Protein AF-A0A3M1H5X5-F1 (afdb_monomer_lite)

Sequence (251 aa):
MSLLERIQRLFSRPELPEQTRQLFSRARSTRELLAGLDELLTRNEIELGEIDREIERLERAERHEAERVRSGEVQGRNRRNTLYRIQRLRKQMDLCEGRARIYRHNIELHMRLIDRIQQLEAMALRGVGEAEIEQIALRFDEEREKFEETVHAGAALTGETPLGASREERELAALEREILGESRPAEAPEGELSVEPTGEPAIEANVQPLPPAGFETVVPPIERAPEPGIEAEGEAGSEAAEPRTRRLELE

Foldseek 3Di:
DDLLVVLLVLPCDPPDDPQLNVLSVPDPDLVSNLVSLVVLLVVLVVVLVVLVVVLVVLVVVLVVLLVCLQVVVADDPRSLVSLVVSVVSVVVNVVSVVSSLVSVVSNVVSVVSSVLSVVSVVCVVVVHDPVVNVVVSVVVVVVVVVVVVVSVVVVPPPDDDDDDPVVVVVVSVVSSCVSNVVPDPDPDPDDDDDDDDDDDDDDDDDDDDDDDDDDDDDDDDDDDDDDDDDDDDDDDDDDDDDDDDDDDDDD

Radius of gyration: 30.84 Å; chains: 1; bounding box: 72×102×70 Å

Secondary structure (DSSP, 8-state):
--HHHHHHHHH-STTS-HHHHHHHHH-SSHHHHHHHHHHHHHHHHHHHHHHHHHHHHHHHHHHHHHHHHHTT-S-HHHHHHHHHHHHHHHHHHHHHHHHHHHHHHHHHHHHHHHHHHHHHHHHHHTT--HHHHHHHHHHHHHHHHHHHHHHHHHHTT--PPPPPHHHHHHHHHHHHHHHTTTT------------------------PPPPP------PPP-PPPPPPP----------------------

pLDDT: mean 76.27, std 18.75, range [34.69, 98.44]

Structure (mmCIF, N/CA/C/O backbone):
data_AF-A0A3M1H5X5-F1
#
_entry.id   AF-A0A3M1H5X5-F1
#
loop_
_atom_site.group_PDB
_atom_site.id
_atom_site.type_symbol
_atom_site.label_atom_id
_atom_site.label_alt_id
_atom_site.label_comp_id
_atom_site.label_asym_id
_atom_site.label_entity_id
_atom_site.label_seq_id
_atom_site.pdbx_PDB_ins_code
_atom_site.Cartn_x
_atom_site.Cartn_y
_atom_site.Cartn_z
_atom_site.occupancy
_atom_site.B_iso_or_equiv
_atom_site.auth_seq_id
_atom_site.auth_comp_id
_atom_site.auth_asym_id
_atom_site.auth_atom_id
_atom_site.pdbx_PDB_model_num
ATOM 1 N N . MET A 1 1 ? 25.085 6.592 -26.533 1.00 68.25 1 MET A N 1
ATOM 2 C CA . MET A 1 1 ? 24.560 6.221 -25.204 1.00 68.25 1 MET A CA 1
ATOM 3 C C . MET A 1 1 ? 23.769 4.945 -25.355 1.00 68.25 1 MET A C 1
ATOM 5 O O . MET A 1 1 ? 23.040 4.827 -26.335 1.00 68.25 1 MET A O 1
ATOM 9 N N . SER A 1 2 ? 23.943 3.994 -24.443 1.00 83.38 2 SER A N 1
ATOM 10 C CA . SER A 1 2 ? 23.140 2.769 -24.445 1.00 83.38 2 SER A CA 1
ATOM 11 C C . SER A 1 2 ? 21.690 3.069 -24.029 1.00 83.38 2 SER A C 1
ATOM 13 O O . SER A 1 2 ? 21.420 4.066 -23.356 1.00 83.38 2 SER A O 1
ATOM 15 N N . LEU A 1 3 ? 20.739 2.215 -24.426 1.00 82.62 3 LEU A N 1
ATOM 16 C CA . LEU A 1 3 ? 19.339 2.322 -23.988 1.00 82.62 3 LEU A CA 1
ATOM 17 C C . LEU A 1 3 ? 19.237 2.302 -22.453 1.00 82.62 3 LEU A C 1
ATOM 19 O O . LEU A 1 3 ? 18.481 3.076 -21.873 1.00 82.62 3 LEU A O 1
ATOM 23 N N . LEU A 1 4 ? 20.055 1.470 -21.805 1.00 86.31 4 LEU A N 1
ATOM 24 C CA . LEU A 1 4 ? 20.128 1.375 -20.352 1.00 86.31 4 LEU A CA 1
ATOM 25 C C . LEU A 1 4 ? 20.588 2.687 -19.710 1.00 86.31 4 LEU A C 1
ATOM 27 O O . LEU A 1 4 ? 19.951 3.139 -18.771 1.00 86.31 4 LEU A O 1
ATOM 31 N N . GLU A 1 5 ? 21.640 3.330 -20.226 1.00 84.00 5 GLU A N 1
ATOM 32 C CA . GLU A 1 5 ? 22.109 4.629 -19.712 1.00 84.00 5 GLU A CA 1
ATOM 33 C C . GLU A 1 5 ? 21.016 5.703 -19.803 1.00 84.00 5 GLU A C 1
ATOM 35 O O . GLU A 1 5 ? 20.899 6.557 -18.923 1.00 84.00 5 GLU A O 1
ATOM 40 N N . ARG A 1 6 ? 20.195 5.659 -20.861 1.00 79.56 6 ARG A N 1
ATOM 41 C CA . ARG A 1 6 ? 19.052 6.569 -21.030 1.00 79.56 6 ARG A CA 1
ATOM 42 C C . ARG A 1 6 ? 17.977 6.298 -19.989 1.00 79.56 6 ARG A C 1
ATOM 44 O O . ARG A 1 6 ? 17.572 7.223 -19.292 1.00 79.56 6 ARG A O 1
ATOM 51 N N . ILE A 1 7 ? 17.569 5.038 -19.853 1.00 82.88 7 ILE A N 1
ATOM 52 C CA . ILE A 1 7 ? 16.615 4.583 -18.838 1.00 82.88 7 ILE A CA 1
ATOM 53 C C . ILE A 1 7 ? 17.114 4.987 -17.440 1.00 82.88 7 ILE A C 1
ATOM 55 O O . ILE A 1 7 ? 16.400 5.648 -16.695 1.00 82.88 7 ILE A O 1
ATOM 59 N N . GLN A 1 8 ? 18.373 4.704 -17.111 1.00 85.25 8 GLN A N 1
ATOM 60 C CA . GLN A 1 8 ? 18.979 5.091 -15.840 1.00 85.25 8 GLN A CA 1
ATOM 61 C C . GLN A 1 8 ? 18.921 6.600 -15.610 1.00 85.25 8 GLN A C 1
ATOM 63 O O . GLN A 1 8 ? 18.531 7.013 -14.526 1.00 85.25 8 GLN A O 1
ATOM 68 N N . ARG A 1 9 ? 19.241 7.443 -16.600 1.00 83.19 9 ARG A N 1
ATOM 69 C CA . ARG A 1 9 ? 19.145 8.907 -16.446 1.00 83.19 9 ARG A CA 1
ATOM 70 C C . ARG A 1 9 ? 17.721 9.393 -16.202 1.00 83.19 9 ARG A C 1
ATOM 72 O O . ARG A 1 9 ? 17.533 10.248 -15.342 1.00 83.19 9 ARG A O 1
ATOM 79 N N . LEU A 1 10 ? 16.745 8.850 -16.925 1.00 74.25 10 LEU A N 1
ATOM 80 C CA . LEU A 1 10 ? 15.333 9.204 -16.753 1.00 74.25 10 LEU A CA 1
ATOM 81 C C . LEU A 1 10 ? 14.846 8.877 -15.335 1.00 74.25 10 LEU A C 1
ATOM 83 O O . LEU A 1 10 ? 14.151 9.676 -14.714 1.00 74.25 10 LEU A O 1
ATOM 87 N N . PHE A 1 11 ? 15.304 7.752 -14.785 1.00 73.75 11 PHE A N 1
ATOM 88 C CA . PHE A 1 11 ? 14.835 7.227 -13.505 1.00 73.75 11 PHE A CA 1
ATOM 89 C C . PHE A 1 11 ? 15.809 7.434 -12.330 1.00 73.75 11 PHE A C 1
ATOM 91 O O . PHE A 1 11 ? 15.561 6.948 -11.236 1.00 73.75 11 PHE A O 1
ATOM 98 N N . SER A 1 12 ? 16.897 8.196 -12.481 1.00 72.94 12 SER A N 1
ATOM 99 C CA . SER A 1 12 ? 17.834 8.492 -11.372 1.00 72.94 12 SER A CA 1
ATOM 100 C C . SER A 1 12 ? 17.369 9.628 -10.446 1.00 72.94 12 SER A C 1
ATOM 102 O O . SER A 1 12 ? 18.141 10.114 -9.620 1.00 72.94 12 SER A O 1
ATOM 104 N N . ARG A 1 13 ? 16.124 10.094 -10.585 1.00 72.31 13 ARG A N 1
ATOM 105 C CA . ARG A 1 13 ? 15.587 11.223 -9.813 1.00 72.31 13 ARG A CA 1
ATOM 106 C C . ARG A 1 13 ? 15.402 10.871 -8.327 1.00 72.31 13 ARG A C 1
ATOM 108 O O . ARG A 1 13 ? 15.154 9.708 -7.996 1.00 72.31 13 ARG A O 1
ATOM 115 N N . PRO A 1 14 ? 15.514 11.856 -7.412 1.00 72.19 14 PRO A N 1
ATOM 116 C CA . PRO A 1 14 ? 15.452 11.617 -5.969 1.00 72.19 14 PRO A CA 1
ATOM 117 C C . PRO A 1 14 ? 14.087 11.119 -5.469 1.00 72.19 14 PRO A C 1
ATOM 119 O O . PRO A 1 14 ? 14.037 10.576 -4.371 1.00 72.19 14 PRO A O 1
ATOM 122 N N . GLU A 1 15 ? 13.033 11.273 -6.268 1.00 75.62 15 GLU A N 1
ATOM 123 C CA . GLU A 1 15 ? 11.636 10.965 -5.925 1.00 75.62 15 GLU A CA 1
ATOM 124 C C . GLU A 1 15 ? 11.302 9.465 -5.935 1.00 75.62 15 GLU A C 1
ATOM 126 O O . GLU A 1 15 ? 10.322 9.045 -5.330 1.00 75.62 15 GLU A O 1
ATOM 131 N N . LEU A 1 16 ? 12.127 8.617 -6.561 1.00 81.69 16 LEU A N 1
ATOM 132 C CA . LEU A 1 16 ? 11.876 7.175 -6.536 1.00 81.69 16 LEU A CA 1
ATOM 133 C C . LEU A 1 16 ? 12.194 6.552 -5.164 1.00 81.69 16 LEU A C 1
ATOM 135 O O . LEU A 1 16 ? 13.172 6.953 -4.515 1.00 81.69 16 LEU A O 1
ATOM 139 N N . PRO A 1 17 ? 11.468 5.482 -4.767 1.00 86.44 17 PRO A N 1
ATOM 140 C CA . PRO A 1 17 ? 11.803 4.710 -3.578 1.00 86.44 17 PRO A CA 1
ATOM 141 C C . PRO A 1 17 ? 13.275 4.293 -3.580 1.00 86.44 17 PRO A C 1
ATOM 143 O O . PRO A 1 17 ? 13.858 3.978 -4.620 1.00 86.44 17 PRO A O 1
ATOM 146 N N . GLU A 1 18 ? 13.901 4.297 -2.403 1.00 86.81 18 GLU A N 1
ATOM 147 C CA . GLU A 1 18 ? 15.340 4.051 -2.277 1.00 86.81 18 GLU A CA 1
ATOM 148 C C . GLU A 1 18 ? 15.769 2.722 -2.909 1.00 86.81 18 GLU A C 1
ATOM 150 O O . GLU A 1 18 ? 16.749 2.683 -3.650 1.00 86.81 18 GLU A O 1
ATOM 155 N N . GLN A 1 19 ? 14.994 1.660 -2.689 1.00 88.81 19 GLN A N 1
ATOM 156 C CA . GLN A 1 19 ? 15.257 0.334 -3.252 1.00 88.81 19 GLN A CA 1
ATOM 157 C C . GLN A 1 19 ? 15.274 0.362 -4.786 1.00 88.81 19 GLN A C 1
ATOM 159 O O . GLN A 1 19 ? 16.178 -0.190 -5.411 1.00 88.81 19 GLN A O 1
ATOM 164 N N . THR A 1 20 ? 14.339 1.092 -5.392 1.00 89.88 20 THR A N 1
ATOM 165 C CA . THR A 1 20 ? 14.266 1.309 -6.839 1.00 89.88 20 THR A CA 1
ATOM 166 C C . THR A 1 20 ? 15.505 2.037 -7.349 1.00 89.88 20 THR A C 1
ATOM 168 O O . THR A 1 20 ? 16.132 1.600 -8.309 1.00 89.88 20 THR A O 1
ATOM 171 N N . ARG A 1 21 ? 15.930 3.117 -6.680 1.00 88.88 21 ARG A N 1
ATOM 172 C CA . ARG A 1 21 ? 17.140 3.873 -7.062 1.00 88.88 21 ARG A CA 1
ATOM 173 C C . ARG A 1 21 ? 18.400 3.012 -6.975 1.00 88.88 21 ARG A C 1
ATOM 175 O O . ARG A 1 21 ? 19.252 3.041 -7.867 1.00 88.88 21 ARG A O 1
ATOM 182 N N . GLN A 1 22 ? 18.507 2.206 -5.921 1.00 90.50 22 GLN A N 1
ATOM 183 C CA . GLN A 1 22 ? 19.596 1.244 -5.775 1.00 90.50 22 GLN A CA 1
ATOM 184 C C . GLN A 1 22 ? 19.582 0.208 -6.907 1.00 90.50 22 GLN A C 1
ATOM 186 O O . GLN A 1 22 ? 20.644 -0.118 -7.435 1.00 90.50 22 GLN A O 1
ATOM 191 N N . LEU A 1 23 ? 18.407 -0.259 -7.334 1.00 92.38 23 LEU A N 1
ATOM 192 C CA . LEU A 1 23 ? 18.285 -1.170 -8.469 1.00 92.38 23 LEU A CA 1
ATOM 193 C C . LEU A 1 23 ? 18.760 -0.514 -9.776 1.00 92.38 23 LEU A C 1
ATOM 195 O O . LEU A 1 23 ? 19.609 -1.080 -10.465 1.00 92.38 23 LEU A O 1
ATOM 199 N N . PHE A 1 24 ? 18.292 0.702 -10.082 1.00 89.94 24 PHE A N 1
ATOM 200 C CA . PHE A 1 24 ? 18.696 1.435 -11.290 1.00 89.94 24 PHE A CA 1
ATOM 201 C C . PHE A 1 24 ? 20.208 1.674 -11.361 1.00 89.94 24 PHE A C 1
ATOM 203 O O . PHE A 1 24 ? 20.795 1.530 -12.431 1.00 89.94 24 PHE A O 1
ATOM 210 N N . SER A 1 25 ? 20.852 1.995 -10.235 1.00 89.06 25 SER A N 1
ATOM 211 C CA . SER A 1 25 ? 22.305 2.225 -10.194 1.00 89.06 25 SER A CA 1
ATOM 212 C C . SER A 1 25 ? 23.149 0.950 -10.329 1.00 89.06 25 SER A C 1
ATOM 214 O O . SER A 1 25 ? 24.289 1.022 -10.786 1.00 89.06 25 SER A O 1
ATOM 216 N N . ARG A 1 26 ? 22.616 -0.216 -9.940 1.00 93.06 26 ARG A N 1
ATOM 217 C CA . ARG A 1 26 ? 23.344 -1.498 -9.955 1.00 93.06 26 ARG A CA 1
ATOM 218 C C . ARG A 1 26 ? 23.131 -2.315 -11.228 1.00 93.06 26 ARG A C 1
ATOM 220 O O . ARG A 1 26 ? 24.024 -3.082 -11.591 1.00 93.06 26 ARG A O 1
ATOM 227 N N . ALA A 1 27 ? 21.973 -2.184 -11.872 1.00 93.25 27 ALA A N 1
ATOM 228 C CA . ALA A 1 27 ? 21.617 -2.969 -13.050 1.00 93.25 27 ALA A CA 1
ATOM 229 C C . ALA A 1 27 ? 22.589 -2.718 -14.215 1.00 93.25 27 ALA A C 1
ATOM 231 O O . ALA A 1 27 ? 22.888 -1.572 -14.556 1.00 93.25 27 ALA A O 1
ATOM 232 N N . ARG A 1 28 ? 23.070 -3.796 -14.847 1.00 92.94 28 ARG A N 1
ATOM 233 C CA . ARG A 1 28 ? 24.005 -3.745 -15.988 1.00 92.94 28 ARG A CA 1
ATOM 234 C C . ARG A 1 28 ? 23.321 -3.991 -17.325 1.00 92.94 28 ARG A C 1
ATOM 236 O O . ARG A 1 28 ? 23.920 -3.772 -18.376 1.00 92.94 28 ARG A O 1
ATOM 243 N N . SER A 1 29 ? 22.076 -4.454 -17.296 1.00 94.19 29 SER A N 1
ATOM 244 C CA . SER A 1 29 ? 21.247 -4.667 -18.478 1.00 94.19 29 SER A CA 1
ATOM 245 C C . SER A 1 29 ? 19.785 -4.345 -18.189 1.00 94.19 29 SER A C 1
ATOM 247 O O . SER A 1 29 ? 19.341 -4.391 -17.042 1.00 94.19 29 SER A O 1
ATOM 249 N N . THR A 1 30 ? 19.013 -4.067 -19.239 1.00 92.38 30 THR A N 1
ATOM 250 C CA . THR A 1 30 ? 17.568 -3.845 -19.106 1.00 92.38 30 THR A CA 1
ATOM 251 C C . THR A 1 30 ? 16.845 -5.091 -18.593 1.00 92.38 30 THR A C 1
ATOM 253 O O . THR A 1 30 ? 15.912 -4.984 -17.808 1.00 92.38 30 THR A O 1
ATOM 256 N N . ARG A 1 31 ? 17.326 -6.288 -18.955 1.00 94.00 31 ARG A N 1
ATOM 257 C CA . ARG A 1 31 ? 16.782 -7.555 -18.453 1.00 94.00 31 ARG A CA 1
ATOM 258 C C . ARG A 1 31 ? 16.985 -7.718 -16.946 1.00 94.00 31 ARG A C 1
ATOM 260 O O . ARG A 1 31 ? 16.063 -8.144 -16.264 1.00 94.00 31 ARG A O 1
ATOM 267 N N . GLU A 1 32 ? 18.173 -7.390 -16.437 1.00 95.12 32 GLU A N 1
ATOM 268 C CA . GLU A 1 32 ? 18.437 -7.382 -14.988 1.00 95.12 32 GLU A CA 1
ATOM 269 C C . GLU A 1 32 ? 17.564 -6.351 -14.268 1.00 95.12 32 GLU A C 1
ATOM 271 O O . GLU A 1 32 ? 17.044 -6.632 -13.193 1.00 95.12 32 GLU A O 1
ATOM 276 N N . LEU A 1 33 ? 17.376 -5.175 -14.873 1.00 93.50 33 LEU A N 1
ATOM 277 C CA . LEU A 1 33 ? 16.518 -4.127 -14.330 1.00 93.50 33 LEU A CA 1
ATOM 278 C C . LEU A 1 33 ? 15.053 -4.579 -14.236 1.00 93.50 33 LEU A C 1
ATOM 280 O O . LEU A 1 33 ? 14.450 -4.428 -13.180 1.00 93.50 33 LEU A O 1
ATOM 284 N N . LEU A 1 34 ? 14.498 -5.151 -15.309 1.00 94.94 34 LEU A N 1
ATOM 285 C CA . LEU A 1 34 ? 13.128 -5.674 -15.325 1.00 94.94 34 LEU A CA 1
ATOM 286 C C . LEU A 1 34 ? 12.942 -6.789 -14.290 1.00 94.94 34 LEU A C 1
ATOM 288 O O . LEU A 1 34 ? 12.014 -6.721 -13.496 1.00 94.94 34 LEU A O 1
ATOM 292 N N . ALA A 1 35 ? 13.873 -7.747 -14.224 1.00 96.62 35 ALA A N 1
ATOM 293 C CA . ALA A 1 35 ? 13.815 -8.821 -13.233 1.00 96.62 35 ALA A CA 1
ATOM 294 C C . ALA A 1 35 ? 13.857 -8.293 -11.787 1.00 96.62 35 ALA A C 1
ATOM 296 O O . ALA A 1 35 ? 13.138 -8.790 -10.925 1.00 96.62 35 ALA A O 1
ATOM 297 N N . GLY A 1 36 ? 14.670 -7.267 -11.515 1.00 96.19 36 GLY A N 1
ATOM 298 C CA . GLY A 1 36 ? 14.701 -6.637 -10.197 1.00 96.19 36 GLY A CA 1
ATOM 299 C C . GLY A 1 36 ? 13.431 -5.844 -9.873 1.00 96.19 36 GLY A C 1
ATOM 300 O O . GLY A 1 36 ? 13.017 -5.813 -8.717 1.00 96.19 36 GLY A O 1
ATOM 301 N N . LEU A 1 37 ? 12.792 -5.216 -10.866 1.00 94.56 37 LEU A N 1
ATOM 302 C CA . LEU A 1 37 ? 11.505 -4.540 -10.673 1.00 94.56 37 LEU A CA 1
ATOM 303 C C . LEU A 1 37 ? 10.388 -5.550 -10.382 1.00 94.56 37 LEU A C 1
ATOM 305 O O . LEU A 1 37 ? 9.586 -5.296 -9.488 1.00 94.56 37 LEU A O 1
ATOM 309 N N . ASP A 1 38 ? 10.380 -6.700 -11.063 1.00 97.12 38 ASP A N 1
ATOM 310 C CA . ASP A 1 38 ? 9.445 -7.801 -10.794 1.00 97.12 38 ASP A CA 1
ATOM 311 C C . ASP A 1 38 ? 9.620 -8.360 -9.371 1.00 97.12 38 ASP A C 1
ATOM 313 O O . ASP A 1 38 ? 8.639 -8.643 -8.679 1.00 97.12 38 ASP A O 1
ATOM 317 N N . GLU A 1 39 ? 10.863 -8.483 -8.892 1.00 97.69 39 GLU A N 1
ATOM 318 C CA . GLU A 1 39 ? 11.154 -8.907 -7.517 1.00 97.69 39 GLU A CA 1
ATOM 319 C C . GLU A 1 39 ? 10.635 -7.889 -6.489 1.00 97.69 39 GLU A C 1
ATOM 321 O O . GLU A 1 39 ? 9.975 -8.269 -5.517 1.00 97.69 39 GLU A O 1
ATOM 326 N N . LEU A 1 40 ? 10.879 -6.592 -6.713 1.00 95.62 40 LEU A N 1
ATOM 327 C CA . LEU A 1 40 ? 10.358 -5.525 -5.851 1.00 95.62 40 LEU A CA 1
ATOM 328 C C . LEU A 1 40 ? 8.827 -5.485 -5.853 1.00 95.62 40 LEU A C 1
ATOM 330 O O . LEU A 1 40 ? 8.218 -5.313 -4.797 1.00 95.62 40 LEU A O 1
ATOM 334 N N . LEU A 1 41 ? 8.204 -5.666 -7.018 1.00 96.00 41 LEU A N 1
ATOM 335 C CA . LEU A 1 41 ? 6.756 -5.755 -7.162 1.00 96.00 41 LEU A CA 1
ATOM 336 C C . LEU A 1 41 ? 6.198 -6.930 -6.358 1.00 96.00 41 LEU A C 1
ATOM 338 O O . LEU A 1 41 ? 5.359 -6.717 -5.486 1.00 96.00 41 LEU A O 1
ATOM 342 N N . THR A 1 42 ? 6.736 -8.133 -6.570 1.00 97.44 42 THR A N 1
ATOM 343 C CA . THR A 1 42 ? 6.310 -9.352 -5.864 1.00 97.44 42 THR A CA 1
ATOM 344 C C . THR A 1 42 ? 6.451 -9.183 -4.352 1.00 97.44 42 THR A C 1
ATOM 346 O O . THR A 1 42 ? 5.557 -9.540 -3.585 1.00 97.44 42 THR A O 1
ATOM 349 N N . ARG A 1 43 ? 7.561 -8.592 -3.895 1.00 97.62 43 ARG A N 1
ATOM 350 C CA . ARG A 1 43 ? 7.773 -8.302 -2.476 1.00 97.62 43 ARG A CA 1
ATOM 351 C C . ARG A 1 43 ? 6.711 -7.348 -1.930 1.00 97.62 43 ARG A C 1
ATOM 353 O O . ARG A 1 43 ? 6.150 -7.622 -0.874 1.00 97.62 43 ARG A O 1
ATOM 360 N N . ASN A 1 44 ? 6.430 -6.248 -2.625 1.00 95.50 44 ASN A N 1
ATOM 361 C CA . ASN A 1 44 ? 5.422 -5.285 -2.183 1.00 95.50 44 ASN A CA 1
ATOM 362 C C . ASN A 1 44 ? 4.011 -5.894 -2.155 1.00 95.50 44 ASN A C 1
ATOM 364 O O . ASN A 1 44 ? 3.243 -5.571 -1.253 1.00 95.50 44 ASN A O 1
ATOM 368 N N . GLU A 1 45 ? 3.671 -6.781 -3.094 1.00 97.75 45 GLU A N 1
ATOM 369 C CA . GLU A 1 45 ? 2.394 -7.510 -3.102 1.00 97.75 45 GLU A CA 1
ATOM 370 C C . GLU A 1 45 ? 2.254 -8.450 -1.900 1.00 97.75 45 GLU A C 1
ATOM 372 O O . GLU A 1 45 ? 1.198 -8.494 -1.267 1.00 97.75 45 GLU A O 1
ATOM 377 N N . ILE A 1 46 ? 3.323 -9.175 -1.552 1.00 98.06 46 ILE A N 1
ATOM 378 C CA . ILE A 1 46 ? 3.342 -10.045 -0.370 1.00 98.06 46 ILE A CA 1
ATOM 379 C C . ILE A 1 46 ? 3.142 -9.215 0.902 1.00 98.06 46 ILE A C 1
ATOM 381 O O . ILE A 1 46 ? 2.264 -9.531 1.703 1.00 98.06 46 ILE A O 1
ATOM 385 N N . GLU A 1 47 ? 3.911 -8.137 1.063 1.00 96.75 47 GLU A N 1
ATOM 386 C CA . GLU A 1 47 ? 3.835 -7.243 2.227 1.00 96.75 47 GLU A CA 1
ATOM 387 C C . GLU A 1 47 ? 2.454 -6.581 2.347 1.00 96.75 47 GLU A C 1
ATOM 389 O O . GLU A 1 47 ? 1.892 -6.499 3.440 1.00 96.75 47 GLU A O 1
ATOM 394 N N . LEU A 1 48 ? 1.863 -6.157 1.223 1.00 97.00 48 LEU A N 1
ATOM 395 C CA . LEU A 1 48 ? 0.495 -5.642 1.188 1.00 97.00 48 LEU A CA 1
ATOM 396 C C . LEU A 1 48 ? -0.502 -6.705 1.665 1.00 97.00 48 LEU A C 1
ATOM 398 O O . LEU A 1 48 ? -1.313 -6.427 2.545 1.00 97.00 48 LEU A O 1
ATOM 402 N N . GLY A 1 49 ? -0.395 -7.935 1.158 1.00 96.94 49 GLY A N 1
ATOM 403 C CA . GLY A 1 49 ? -1.260 -9.036 1.573 1.00 96.94 49 GLY A CA 1
ATOM 404 C C . GLY A 1 49 ? -1.111 -9.408 3.054 1.00 96.94 49 GLY A C 1
ATOM 405 O O . GLY A 1 49 ? -2.083 -9.814 3.691 1.00 96.94 49 GLY A O 1
ATOM 406 N N . GLU A 1 50 ? 0.081 -9.271 3.636 1.00 98.00 50 GLU A N 1
ATOM 407 C CA . GLU A 1 50 ? 0.288 -9.445 5.078 1.00 98.00 50 GLU A CA 1
ATOM 408 C C . GLU A 1 50 ? -0.376 -8.335 5.897 1.00 98.00 50 GLU A C 1
ATOM 410 O O . GLU A 1 50 ? -1.013 -8.622 6.915 1.00 98.00 50 GLU A O 1
ATOM 415 N N . ILE A 1 51 ? -0.283 -7.087 5.434 1.00 96.31 51 ILE A N 1
ATOM 416 C CA . ILE A 1 51 ? -0.934 -5.939 6.071 1.00 96.31 51 ILE A CA 1
ATOM 417 C C . ILE A 1 51 ? -2.455 -6.065 6.004 1.00 96.31 51 ILE A C 1
ATOM 419 O O . ILE A 1 51 ? -3.113 -5.850 7.019 1.00 96.31 51 ILE A O 1
ATOM 423 N N . ASP A 1 52 ? -3.018 -6.475 4.869 1.00 97.56 52 ASP A N 1
ATOM 424 C CA . ASP A 1 52 ? -4.465 -6.664 4.729 1.00 97.56 52 ASP A CA 1
ATOM 425 C C . ASP A 1 52 ? -4.982 -7.735 5.707 1.00 97.56 52 ASP A C 1
ATOM 427 O O . ASP A 1 52 ? -5.982 -7.532 6.398 1.00 97.56 52 ASP A O 1
ATOM 431 N N . ARG A 1 53 ? -4.246 -8.845 5.880 1.00 98.31 53 ARG A N 1
ATOM 432 C CA . ARG A 1 53 ? -4.575 -9.866 6.896 1.00 98.31 53 ARG A CA 1
ATOM 433 C C . ARG A 1 53 ? -4.463 -9.337 8.328 1.00 98.31 53 ARG A C 1
ATOM 435 O O . ARG A 1 53 ? -5.194 -9.802 9.206 1.00 98.31 53 ARG A O 1
ATOM 442 N N . GLU A 1 54 ? -3.523 -8.432 8.600 1.00 97.56 54 GLU A N 1
ATOM 443 C CA . GLU A 1 54 ? -3.406 -7.770 9.903 1.00 97.56 54 GLU A CA 1
ATOM 444 C C . GLU A 1 54 ? -4.608 -6.856 10.158 1.00 97.56 54 GLU A C 1
ATOM 446 O O . GLU A 1 54 ? -5.215 -6.955 11.224 1.00 97.56 54 GLU A O 1
ATOM 451 N N . ILE A 1 55 ? -5.003 -6.042 9.173 1.00 96.56 55 ILE A N 1
ATOM 452 C CA . ILE A 1 55 ? -6.190 -5.178 9.244 1.00 96.56 55 ILE A CA 1
ATOM 453 C C . ILE A 1 55 ? -7.430 -6.023 9.537 1.00 96.56 55 ILE A C 1
ATOM 455 O O . ILE A 1 55 ? -8.111 -5.773 10.528 1.00 96.56 55 ILE A O 1
ATOM 459 N N . GLU A 1 56 ? -7.668 -7.101 8.784 1.00 97.94 56 GLU A N 1
ATOM 460 C CA . GLU A 1 56 ? -8.799 -8.003 9.041 1.00 97.94 56 GLU A CA 1
ATOM 461 C C . GLU A 1 56 ? -8.794 -8.575 10.469 1.00 97.94 56 GLU A C 1
ATOM 463 O O . GLU A 1 56 ? -9.846 -8.759 11.090 1.00 97.94 56 GLU A O 1
ATOM 468 N N . ARG A 1 57 ? -7.613 -8.902 11.007 1.00 98.44 57 ARG A N 1
ATOM 469 C CA . ARG A 1 57 ? -7.477 -9.423 12.374 1.00 98.44 57 ARG A CA 1
ATOM 470 C C . ARG A 1 57 ? -7.819 -8.353 13.407 1.00 98.44 57 ARG A C 1
ATOM 472 O O . ARG A 1 57 ? -8.535 -8.654 14.365 1.00 98.44 57 ARG A O 1
ATOM 479 N N . LEU A 1 58 ? -7.318 -7.135 13.214 1.00 97.69 58 LEU A N 1
ATOM 480 C CA . LEU A 1 58 ? -7.594 -5.990 14.076 1.00 97.69 58 LEU A CA 1
ATOM 481 C C . LEU A 1 58 ? -9.080 -5.624 14.041 1.00 97.69 58 LEU A C 1
ATOM 483 O O . LEU A 1 58 ? -9.671 -5.444 15.103 1.00 97.69 58 LEU A O 1
ATOM 487 N N . GLU A 1 59 ? -9.710 -5.629 12.867 1.00 97.69 59 GLU A N 1
ATOM 488 C CA . GLU A 1 59 ? -11.147 -5.395 12.715 1.00 97.69 59 GLU A CA 1
ATOM 489 C C . GLU A 1 59 ? -11.981 -6.447 13.449 1.00 97.69 59 GLU A C 1
ATOM 491 O O . GLU A 1 59 ? -12.936 -6.113 14.146 1.00 97.69 59 GLU A O 1
ATOM 496 N N . ARG A 1 60 ? -11.641 -7.738 13.320 1.00 98.31 60 ARG A N 1
ATOM 497 C CA . ARG A 1 60 ? -12.346 -8.805 14.053 1.00 98.31 60 ARG A CA 1
ATOM 498 C C . ARG A 1 60 ? -12.215 -8.616 15.564 1.00 98.31 60 ARG A C 1
ATOM 500 O O . ARG A 1 60 ? -13.194 -8.811 16.284 1.00 98.31 60 ARG A O 1
ATOM 507 N N . ALA A 1 61 ? -11.029 -8.238 16.041 1.00 97.75 61 ALA A N 1
ATOM 508 C CA . ALA A 1 61 ? -10.794 -7.963 17.454 1.00 97.75 61 ALA A CA 1
ATOM 509 C C . ALA A 1 61 ? -11.569 -6.725 17.937 1.00 97.75 61 ALA A C 1
ATOM 511 O O . ALA A 1 61 ? -12.161 -6.767 19.013 1.00 97.75 61 ALA A O 1
ATOM 512 N N . GLU A 1 62 ? -11.605 -5.654 17.140 1.00 97.56 62 GLU A N 1
ATOM 513 C CA . GLU A 1 62 ? -12.353 -4.428 17.437 1.00 97.56 62 GLU A CA 1
ATOM 514 C C . GLU A 1 62 ? -13.848 -4.723 17.549 1.00 97.56 62 GLU A C 1
ATOM 516 O O . GLU A 1 62 ? -14.444 -4.435 18.587 1.00 97.56 62 GLU A O 1
ATOM 521 N N . ARG A 1 63 ? -14.414 -5.419 16.554 1.00 97.25 63 ARG A N 1
ATOM 522 C CA . ARG A 1 63 ? -15.827 -5.816 16.541 1.00 97.25 63 ARG A CA 1
ATOM 523 C C . ARG A 1 63 ? -16.185 -6.682 17.743 1.00 97.25 63 ARG A C 1
ATOM 525 O O . ARG A 1 63 ? -17.247 -6.502 18.332 1.00 97.25 63 ARG A O 1
ATOM 532 N N . HIS A 1 64 ? -15.306 -7.614 18.118 1.00 97.31 64 HIS A N 1
ATOM 533 C CA . HIS A 1 64 ? -15.517 -8.463 19.286 1.00 97.31 64 HIS A CA 1
ATOM 534 C C . HIS A 1 64 ? -15.554 -7.646 20.583 1.00 97.31 64 HIS A C 1
ATOM 536 O O . HIS A 1 64 ? -16.491 -7.785 21.364 1.00 97.31 64 HIS A O 1
ATOM 542 N N . GLU A 1 65 ? -14.580 -6.763 20.812 1.00 96.81 65 GLU A N 1
ATOM 543 C CA . GLU A 1 65 ? -14.569 -5.916 22.011 1.00 96.81 65 GLU A CA 1
ATOM 544 C C . GLU A 1 65 ? -15.744 -4.924 22.026 1.00 96.81 65 GLU A C 1
ATOM 546 O O . GLU A 1 65 ? -16.348 -4.705 23.078 1.00 96.81 65 GLU A O 1
ATOM 551 N N . ALA A 1 66 ? -16.120 -4.370 20.870 1.00 94.69 66 ALA A N 1
ATOM 552 C CA . ALA A 1 66 ? -17.283 -3.499 20.734 1.00 94.69 66 ALA A CA 1
ATOM 553 C C . ALA A 1 66 ? -18.588 -4.232 21.089 1.00 94.69 66 ALA A C 1
ATOM 555 O O . ALA A 1 66 ? -19.425 -3.686 21.807 1.00 94.69 66 ALA A O 1
ATOM 556 N N . GLU A 1 67 ? -18.746 -5.489 20.666 1.00 95.62 67 GLU A N 1
ATOM 557 C CA . GLU A 1 67 ? -19.912 -6.311 21.007 1.00 95.62 67 GLU A CA 1
ATOM 558 C C . GLU A 1 67 ? -19.984 -6.628 22.509 1.00 95.62 67 GLU A C 1
ATOM 560 O O . GLU A 1 67 ? -21.063 -6.601 23.102 1.00 95.62 67 GLU A O 1
ATOM 565 N N . ARG A 1 68 ? -18.843 -6.846 23.173 1.00 95.88 68 ARG A N 1
ATOM 566 C CA . ARG A 1 68 ? -18.792 -7.031 24.637 1.00 95.88 68 ARG A CA 1
ATOM 567 C C . ARG A 1 68 ? -19.243 -5.782 25.392 1.00 95.88 68 ARG A C 1
ATOM 569 O O . ARG A 1 68 ? -19.916 -5.881 26.417 1.00 95.88 68 ARG A O 1
ATOM 576 N N . VAL A 1 69 ? -18.889 -4.599 24.885 1.00 94.62 69 VAL A N 1
ATOM 577 C CA . VAL A 1 69 ? -19.373 -3.321 25.430 1.00 94.62 69 VAL A CA 1
ATOM 578 C C . VAL A 1 69 ? -20.872 -3.159 25.171 1.00 94.62 69 VAL A C 1
ATOM 580 O O . VAL A 1 69 ? -21.603 -2.793 26.089 1.00 94.62 69 VAL A O 1
ATOM 583 N N . ARG A 1 70 ? -21.338 -3.464 23.954 1.00 93.81 70 ARG A N 1
ATOM 584 C CA . ARG A 1 70 ? -22.745 -3.332 23.544 1.00 93.81 70 ARG A CA 1
ATOM 585 C C . ARG A 1 70 ? -23.683 -4.262 24.312 1.00 93.81 70 ARG A C 1
ATOM 587 O O . ARG A 1 70 ? -24.746 -3.835 24.746 1.00 93.81 70 ARG A O 1
ATOM 594 N N . SER A 1 71 ? -23.277 -5.512 24.509 1.00 94.06 71 SER A N 1
ATOM 595 C CA . SER A 1 71 ? -24.029 -6.515 25.275 1.00 94.06 71 SER A CA 1
ATOM 596 C C . SER A 1 71 ? -24.028 -6.259 26.787 1.00 94.06 71 SER A C 1
ATOM 598 O O . SER A 1 71 ? -24.781 -6.900 27.519 1.00 94.06 71 SER A O 1
ATOM 600 N N . GLY A 1 72 ? -23.196 -5.330 27.275 1.00 92.19 72 GLY A N 1
ATOM 601 C CA . GLY A 1 72 ? -23.060 -5.034 28.700 1.00 92.19 72 GLY A CA 1
ATOM 602 C C . GLY A 1 72 ? -22.295 -6.098 29.495 1.00 92.19 72 GLY A C 1
ATOM 603 O O . GLY A 1 72 ? -22.328 -6.063 30.727 1.00 92.19 72 GLY A O 1
ATOM 604 N N . GLU A 1 73 ? -21.594 -7.020 28.818 1.00 93.06 73 GLU A N 1
ATOM 605 C CA . GLU A 1 73 ? -20.742 -8.047 29.442 1.00 93.06 73 GLU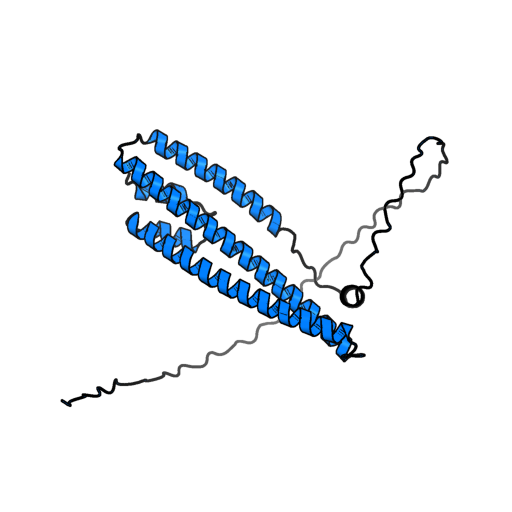 A CA 1
ATOM 606 C C . GLU A 1 73 ? -19.644 -7.410 30.312 1.00 93.06 73 GLU A C 1
ATOM 608 O O . GLU A 1 73 ? -19.287 -7.923 31.375 1.00 93.06 73 GLU A O 1
ATOM 613 N N . VAL A 1 74 ? -19.121 -6.256 29.884 1.00 93.00 74 VAL A N 1
ATOM 614 C CA . VAL A 1 74 ? -18.101 -5.490 30.611 1.00 93.00 74 VAL A CA 1
ATOM 6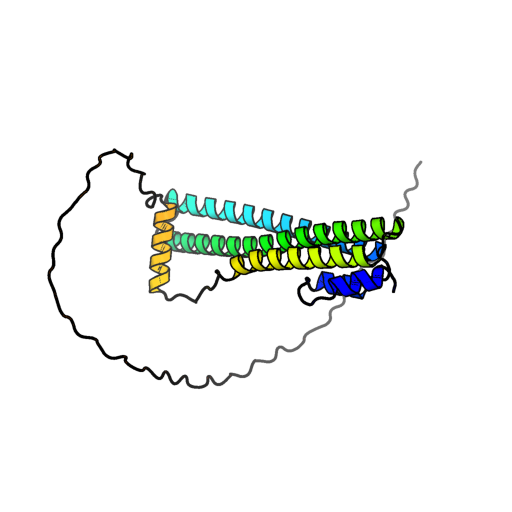15 C C . VAL A 1 74 ? -18.698 -4.246 31.276 1.00 93.00 74 VAL A C 1
ATOM 617 O O . VAL A 1 74 ? -19.352 -3.427 30.635 1.00 93.00 74 VAL A O 1
ATOM 620 N N . GLN A 1 75 ? -18.437 -4.064 32.578 1.00 90.88 75 GLN A N 1
ATOM 621 C CA . GLN A 1 75 ? -18.970 -2.952 33.382 1.00 90.88 75 GLN A CA 1
ATOM 622 C C . GLN A 1 75 ? -17.876 -2.191 34.150 1.00 90.88 75 GLN A C 1
ATOM 624 O O . GLN A 1 75 ? -16.760 -2.683 34.347 1.00 90.88 75 GLN A O 1
ATOM 629 N N . GLY A 1 76 ? -18.197 -0.967 34.585 1.00 91.12 76 GLY A N 1
ATOM 630 C CA . GLY A 1 76 ? -17.337 -0.134 35.431 1.00 91.12 76 GLY A CA 1
ATOM 631 C C . GLY A 1 76 ? -15.930 0.073 34.860 1.00 91.12 76 GLY A C 1
ATOM 632 O O . GLY A 1 76 ? -15.756 0.467 33.707 1.00 91.12 76 GLY A O 1
ATOM 633 N N . ARG A 1 77 ? -14.901 -0.224 35.664 1.00 88.88 77 ARG A N 1
ATOM 634 C CA . ARG A 1 77 ? -13.489 -0.089 35.262 1.00 88.88 77 ARG A CA 1
ATOM 635 C C . ARG A 1 77 ? -13.122 -0.979 34.070 1.00 88.88 77 ARG A C 1
ATOM 637 O O . ARG A 1 77 ? -12.340 -0.558 33.221 1.00 88.88 77 ARG A O 1
ATOM 644 N N . ASN A 1 78 ? -13.701 -2.178 33.982 1.00 91.81 78 ASN A N 1
ATOM 645 C CA . ASN A 1 78 ? -13.426 -3.101 32.880 1.00 91.81 78 ASN A CA 1
ATOM 646 C C . ASN A 1 78 ? -13.965 -2.553 31.559 1.00 91.81 78 ASN A C 1
ATOM 648 O O . ASN A 1 78 ? -13.273 -2.631 30.551 1.00 91.81 78 ASN A O 1
ATOM 652 N N . ARG A 1 79 ? -15.135 -1.905 31.584 1.00 92.75 79 ARG A N 1
ATOM 653 C CA . ARG A 1 79 ? -15.695 -1.227 30.410 1.00 92.75 79 ARG A CA 1
ATOM 654 C C . ARG A 1 79 ? -14.773 -0.124 29.892 1.00 92.75 79 ARG A C 1
ATOM 656 O O . ARG A 1 79 ? -14.459 -0.105 28.708 1.00 92.75 79 ARG A O 1
ATOM 663 N N . ARG A 1 80 ? -14.275 0.747 30.781 1.00 91.94 80 ARG A N 1
ATOM 664 C CA . ARG A 1 80 ? -13.330 1.818 30.408 1.00 91.94 80 ARG A CA 1
ATOM 665 C C . ARG A 1 80 ? -12.039 1.252 29.803 1.00 91.94 80 ARG A C 1
ATOM 667 O O . ARG A 1 80 ? -11.576 1.753 28.785 1.00 91.94 80 ARG A O 1
ATOM 674 N N . ASN A 1 81 ? -11.494 0.174 30.373 1.00 93.44 81 ASN A N 1
ATOM 675 C CA . ASN A 1 81 ? -10.326 -0.516 29.812 1.00 93.44 81 ASN A CA 1
ATOM 676 C C . ASN A 1 81 ? -10.606 -1.102 28.417 1.00 93.44 81 ASN A C 1
ATOM 678 O O . ASN A 1 81 ? -9.756 -1.000 27.532 1.00 93.44 81 ASN A O 1
ATOM 682 N N . THR A 1 82 ? -11.786 -1.691 28.203 1.00 94.81 82 THR A N 1
ATOM 683 C CA . THR A 1 82 ? -12.195 -2.199 26.887 1.00 94.81 82 THR A CA 1
ATOM 684 C C . THR A 1 82 ? -12.322 -1.072 25.860 1.00 94.81 82 THR A C 1
ATOM 686 O O . THR A 1 82 ? -11.825 -1.223 24.749 1.00 94.81 82 THR A O 1
ATOM 689 N N . LEU A 1 83 ? -12.879 0.087 26.229 1.00 93.75 83 LEU A N 1
ATOM 690 C CA . LEU A 1 83 ? -12.950 1.257 25.340 1.00 93.75 83 LEU A CA 1
ATOM 691 C C . LEU A 1 83 ? -11.556 1.763 24.931 1.00 93.75 83 LEU A C 1
ATOM 693 O O . LEU A 1 83 ? -11.313 1.992 23.747 1.00 93.75 83 LEU A O 1
ATOM 697 N N . TYR A 1 84 ? -10.604 1.852 25.868 1.00 93.81 84 TYR A N 1
ATOM 698 C CA . TYR A 1 84 ? -9.211 2.181 25.531 1.00 93.81 84 TYR A CA 1
ATOM 699 C C . TYR A 1 84 ? -8.581 1.150 24.587 1.00 93.81 84 TYR A C 1
ATOM 701 O O . TYR A 1 84 ? -7.825 1.505 23.681 1.00 93.81 84 TYR A O 1
ATOM 709 N N . ARG A 1 85 ? -8.887 -0.138 24.776 1.00 94.62 85 ARG A N 1
ATOM 710 C CA . ARG A 1 85 ? -8.406 -1.196 23.883 1.00 94.62 85 ARG A CA 1
ATOM 711 C C . ARG A 1 85 ? -8.967 -1.036 22.471 1.00 94.62 85 ARG A C 1
ATOM 713 O O . ARG A 1 85 ? -8.193 -1.148 21.527 1.00 94.62 85 ARG A O 1
ATOM 720 N N . ILE A 1 86 ? -10.257 -0.730 22.328 1.00 94.50 86 ILE A N 1
ATOM 721 C CA . ILE A 1 86 ? -10.894 -0.432 21.034 1.00 94.50 86 ILE A CA 1
ATOM 722 C C . ILE A 1 86 ? -10.203 0.756 20.360 1.00 94.50 86 ILE A C 1
ATOM 724 O O . ILE A 1 86 ? -9.797 0.651 19.205 1.00 94.50 86 ILE A O 1
ATOM 728 N N . GLN A 1 87 ? -9.978 1.853 21.090 1.00 94.50 87 GLN A N 1
ATOM 729 C CA . GLN A 1 87 ? -9.268 3.020 20.557 1.00 94.50 87 GLN A CA 1
ATOM 730 C C . GLN A 1 87 ? -7.858 2.655 20.066 1.00 94.50 87 GLN A C 1
ATOM 732 O O . GLN A 1 87 ? -7.446 3.076 18.987 1.00 94.50 87 GLN A O 1
ATOM 737 N N . ARG A 1 88 ? -7.120 1.831 20.822 1.00 94.56 88 ARG A N 1
ATOM 738 C CA . ARG A 1 88 ? -5.792 1.351 20.415 1.00 94.56 88 ARG A CA 1
ATOM 739 C C . ARG A 1 88 ? -5.845 0.485 19.155 1.00 94.56 88 ARG A C 1
ATOM 741 O O . ARG A 1 88 ? -4.980 0.645 18.302 1.00 94.56 88 ARG A O 1
ATOM 748 N N . LEU A 1 89 ? -6.832 -0.407 19.041 1.00 95.31 89 LEU A N 1
ATOM 749 C CA . LEU A 1 89 ? -7.031 -1.237 17.848 1.00 95.31 89 LEU A CA 1
ATOM 750 C C . LEU A 1 89 ? -7.303 -0.366 16.615 1.00 95.31 89 LEU A C 1
ATOM 752 O O . LEU A 1 89 ? -6.663 -0.573 15.592 1.00 95.31 89 LEU A O 1
ATOM 756 N N . ARG A 1 90 ? -8.162 0.657 16.734 1.00 94.69 90 ARG A N 1
ATOM 757 C CA . ARG A 1 90 ? -8.424 1.627 15.654 1.00 94.69 90 ARG A CA 1
ATOM 758 C C . ARG A 1 90 ? -7.157 2.351 15.204 1.00 94.69 90 ARG A C 1
ATOM 760 O O . ARG A 1 90 ? -6.819 2.290 14.031 1.00 94.69 90 ARG A O 1
ATOM 767 N N . LYS A 1 91 ? -6.366 2.882 16.143 1.00 92.56 91 LYS A N 1
ATOM 768 C CA . LYS A 1 91 ? -5.069 3.503 15.813 1.00 92.56 91 LYS A CA 1
ATOM 769 C C . LYS A 1 91 ? -4.106 2.540 15.112 1.00 92.56 91 LYS A C 1
ATOM 771 O O . LYS A 1 91 ? -3.355 2.940 14.229 1.00 92.56 91 LYS A O 1
ATOM 776 N N . GLN A 1 92 ? -4.090 1.269 15.514 1.00 91.81 92 GLN A N 1
ATOM 777 C CA . GLN A 1 92 ? -3.275 0.252 14.845 1.00 91.81 92 GLN A CA 1
ATOM 778 C C . GLN A 1 92 ? -3.765 -0.029 13.419 1.00 91.81 92 GLN A C 1
ATOM 780 O O . GLN A 1 92 ? -2.924 -0.199 12.536 1.00 91.81 92 GLN A O 1
ATOM 785 N N . MET A 1 93 ? -5.082 -0.037 13.182 1.00 95.56 93 MET A N 1
ATOM 786 C CA . MET A 1 93 ? -5.651 -0.143 11.835 1.00 95.56 93 MET A CA 1
ATOM 787 C C . MET A 1 93 ? -5.241 1.053 10.975 1.00 95.56 93 MET A C 1
ATOM 789 O O . MET A 1 93 ? -4.683 0.831 9.906 1.00 95.56 93 MET A O 1
ATOM 793 N N . ASP A 1 94 ? -5.363 2.287 11.473 1.00 91.19 94 ASP A N 1
ATOM 794 C CA . ASP A 1 94 ? -4.972 3.501 10.735 1.00 91.19 94 ASP A CA 1
ATOM 795 C C . ASP A 1 94 ? -3.495 3.463 10.293 1.00 91.19 94 ASP A C 1
ATOM 797 O O . ASP A 1 94 ? -3.144 3.819 9.162 1.00 91.19 94 ASP A O 1
ATOM 801 N N . LEU A 1 95 ? -2.606 2.982 11.172 1.00 89.62 95 LEU A N 1
ATOM 802 C CA . LEU A 1 95 ? -1.187 2.782 10.855 1.00 89.62 95 LEU A CA 1
ATOM 803 C C . LEU A 1 95 ? -0.985 1.716 9.768 1.00 89.62 95 LEU A C 1
ATOM 805 O O . LEU A 1 95 ? -0.163 1.899 8.865 1.00 89.62 95 LEU A O 1
ATOM 809 N N . CYS A 1 96 ? -1.723 0.606 9.841 1.00 92.50 96 CYS A N 1
ATOM 810 C CA . CYS A 1 96 ? -1.682 -0.448 8.830 1.00 92.50 96 CYS A CA 1
ATOM 811 C C . CYS A 1 96 ? -2.214 0.055 7.482 1.00 92.50 96 CYS A C 1
ATOM 813 O O . CYS A 1 96 ? -1.567 -0.159 6.462 1.00 92.50 96 CYS A O 1
ATOM 815 N N . GLU A 1 97 ? -3.313 0.806 7.464 1.00 92.12 97 GLU A N 1
ATOM 816 C CA . GLU A 1 97 ? -3.867 1.426 6.259 1.00 92.12 97 GLU A CA 1
ATOM 817 C C . GLU A 1 97 ? -2.908 2.445 5.635 1.00 92.12 97 GLU A C 1
ATOM 819 O O . GLU A 1 97 ? -2.770 2.517 4.410 1.00 92.12 97 GLU A O 1
ATOM 824 N N . GLY A 1 98 ? -2.208 3.228 6.462 1.00 86.19 98 GLY A N 1
ATOM 825 C CA . GLY A 1 98 ? -1.122 4.102 6.019 1.00 86.19 98 GLY A CA 1
ATOM 826 C C . GLY A 1 98 ? -0.033 3.325 5.277 1.00 86.19 98 GLY A C 1
ATOM 827 O O . GLY A 1 98 ? 0.329 3.682 4.156 1.00 86.19 98 GLY A O 1
ATOM 828 N N . ARG A 1 99 ? 0.435 2.210 5.851 1.00 90.00 99 ARG A N 1
ATOM 829 C CA . ARG A 1 99 ? 1.418 1.328 5.199 1.00 90.00 99 ARG A CA 1
ATOM 830 C C . ARG A 1 99 ? 0.863 0.686 3.926 1.00 90.00 99 ARG A C 1
ATOM 832 O O . ARG A 1 99 ? 1.541 0.711 2.904 1.00 90.00 99 ARG A O 1
ATOM 839 N N . ALA A 1 100 ? -0.367 0.173 3.950 1.00 91.25 100 ALA A N 1
ATOM 840 C CA . ALA A 1 100 ? -1.019 -0.435 2.789 1.00 91.25 100 ALA A CA 1
ATOM 841 C C . ALA A 1 100 ? -1.115 0.542 1.609 1.00 91.25 100 ALA A C 1
ATOM 843 O O . ALA A 1 100 ? -0.925 0.147 0.459 1.00 91.25 100 ALA A O 1
ATOM 844 N N . ARG A 1 101 ? -1.383 1.829 1.875 1.00 90.31 101 ARG A N 1
ATOM 845 C CA . ARG A 1 101 ? -1.371 2.881 0.846 1.00 90.31 101 ARG A CA 1
ATOM 846 C C . ARG A 1 101 ? 0.008 3.041 0.202 1.00 90.31 101 ARG A C 1
ATOM 848 O O . ARG A 1 101 ? 0.083 3.134 -1.018 1.00 90.31 101 ARG A O 1
ATOM 855 N N . ILE A 1 102 ? 1.081 3.011 0.994 1.00 86.81 102 ILE A N 1
ATOM 856 C CA . ILE A 1 102 ? 2.460 3.092 0.485 1.00 86.81 102 ILE A CA 1
ATOM 857 C C . ILE A 1 102 ? 2.786 1.883 -0.404 1.00 86.81 102 ILE A C 1
ATOM 859 O O . ILE A 1 102 ? 3.308 2.060 -1.502 1.00 86.81 102 ILE A O 1
ATOM 863 N N . TYR A 1 103 ? 2.454 0.659 0.020 1.00 90.31 103 TYR A N 1
ATOM 864 C CA . TYR A 1 103 ? 2.720 -0.531 -0.798 1.00 90.31 103 TYR A CA 1
ATOM 865 C C . TYR A 1 103 ? 1.910 -0.543 -2.095 1.00 90.31 103 TYR A C 1
ATOM 867 O O . TYR A 1 103 ? 2.483 -0.807 -3.148 1.00 90.31 103 TYR A O 1
ATOM 875 N N . ARG A 1 104 ? 0.620 -0.178 -2.054 1.00 91.94 104 ARG A N 1
ATOM 876 C CA . ARG A 1 104 ? -0.201 -0.008 -3.266 1.00 91.94 104 ARG A CA 1
ATOM 877 C C . ARG A 1 104 ? 0.422 0.992 -4.235 1.00 91.94 104 ARG A C 1
ATOM 879 O O . ARG A 1 104 ? 0.576 0.689 -5.414 1.00 91.94 104 ARG A O 1
ATOM 886 N N . HIS A 1 105 ? 0.857 2.140 -3.720 1.00 89.00 105 HIS A N 1
ATOM 887 C CA . HIS A 1 105 ? 1.547 3.150 -4.513 1.00 89.00 105 HIS A CA 1
ATOM 888 C C . HIS A 1 105 ? 2.831 2.605 -5.162 1.00 89.00 105 HIS A C 1
ATOM 890 O O . HIS A 1 105 ? 3.047 2.797 -6.358 1.00 89.00 105 HIS A O 1
ATOM 896 N N . ASN A 1 106 ? 3.658 1.877 -4.406 1.00 88.31 106 ASN A N 1
ATOM 897 C CA . ASN A 1 106 ? 4.885 1.280 -4.933 1.00 88.31 106 ASN A CA 1
ATOM 898 C C . ASN A 1 106 ? 4.608 0.219 -6.010 1.00 88.31 106 ASN A C 1
ATOM 900 O O . ASN A 1 106 ? 5.321 0.178 -7.010 1.00 88.31 106 ASN A O 1
ATOM 904 N N . ILE A 1 107 ? 3.578 -0.617 -5.832 1.00 93.12 107 ILE A N 1
ATOM 905 C CA . ILE A 1 107 ? 3.160 -1.622 -6.825 1.00 93.12 107 ILE A CA 1
ATOM 906 C C . ILE A 1 107 ? 2.754 -0.932 -8.129 1.00 93.12 107 ILE A C 1
ATOM 908 O O . ILE A 1 107 ? 3.271 -1.277 -9.191 1.00 93.12 107 ILE A O 1
ATOM 912 N N . GLU A 1 108 ? 1.885 0.081 -8.055 1.00 92.12 108 GLU A N 1
ATOM 913 C CA . GLU A 1 108 ? 1.459 0.843 -9.232 1.00 92.12 108 GLU A CA 1
ATOM 914 C C . GLU A 1 108 ? 2.642 1.509 -9.941 1.00 92.12 108 GLU A C 1
ATOM 916 O O . GLU A 1 108 ? 2.746 1.456 -11.167 1.00 92.12 108 GLU A O 1
ATOM 921 N N . LEU A 1 109 ? 3.558 2.107 -9.176 1.00 89.75 109 LEU A N 1
ATOM 922 C CA . LEU A 1 109 ? 4.771 2.711 -9.714 1.00 89.75 109 LEU A CA 1
ATOM 923 C C . LEU A 1 109 ? 5.634 1.676 -10.448 1.00 89.75 109 LEU A C 1
ATOM 925 O O . LEU A 1 109 ? 6.066 1.935 -11.570 1.00 89.75 109 LEU A O 1
ATOM 929 N N . HIS A 1 110 ? 5.894 0.512 -9.846 1.00 91.69 110 HIS A N 1
ATOM 930 C CA . HIS A 1 110 ? 6.717 -0.532 -10.465 1.00 91.69 110 HIS A CA 1
ATOM 931 C C . HIS A 1 110 ? 6.073 -1.107 -11.726 1.00 91.69 110 HIS A C 1
ATOM 933 O O . HIS A 1 110 ? 6.770 -1.227 -12.731 1.00 91.69 110 HIS A O 1
ATOM 939 N N . MET A 1 111 ? 4.759 -1.355 -11.722 1.00 93.44 111 MET A N 1
ATOM 940 C CA . MET A 1 111 ? 4.016 -1.768 -12.920 1.00 93.44 111 MET A CA 1
ATOM 941 C C . MET A 1 111 ? 4.198 -0.769 -14.066 1.00 93.44 111 MET A C 1
ATOM 943 O O . MET A 1 111 ? 4.609 -1.141 -15.164 1.00 93.44 111 MET A O 1
ATOM 947 N N . ARG A 1 112 ? 3.985 0.526 -13.793 1.00 90.62 112 ARG A N 1
ATOM 948 C CA . ARG A 1 112 ? 4.148 1.577 -14.809 1.00 90.62 112 ARG A CA 1
ATOM 949 C C . ARG A 1 112 ? 5.590 1.674 -15.314 1.00 90.62 112 ARG A C 1
ATOM 951 O O . ARG A 1 112 ? 5.803 1.899 -16.504 1.00 90.62 112 ARG A O 1
ATOM 958 N N . LEU A 1 113 ? 6.586 1.502 -14.438 1.00 89.69 113 LEU A N 1
ATOM 959 C CA . LEU A 1 113 ? 8.000 1.486 -14.830 1.00 89.69 113 LEU A CA 1
ATOM 960 C C . LEU A 1 113 ? 8.327 0.298 -15.742 1.00 89.69 113 LEU A C 1
ATOM 962 O O . LEU A 1 113 ? 9.002 0.489 -16.755 1.00 89.69 113 LEU A O 1
ATOM 966 N N . ILE A 1 114 ? 7.841 -0.900 -15.409 1.00 93.19 114 ILE A N 1
ATOM 967 C CA . ILE A 1 114 ? 8.015 -2.114 -16.218 1.00 93.19 114 ILE A CA 1
ATOM 968 C C . ILE A 1 114 ? 7.420 -1.901 -17.613 1.00 93.19 114 ILE A C 1
ATOM 970 O O . ILE A 1 114 ? 8.140 -2.034 -18.607 1.00 93.19 114 ILE A O 1
ATOM 974 N N . ASP A 1 115 ? 6.155 -1.478 -17.689 1.00 92.88 115 ASP A N 1
ATOM 975 C CA . ASP A 1 115 ? 5.463 -1.210 -18.955 1.00 92.88 115 ASP A CA 1
ATOM 976 C C . ASP A 1 115 ? 6.237 -0.201 -19.807 1.00 92.88 115 ASP A C 1
ATOM 978 O O . ASP A 1 115 ? 6.430 -0.376 -21.014 1.00 92.88 115 ASP A O 1
ATOM 982 N N . ARG A 1 116 ? 6.732 0.866 -19.173 1.00 88.88 116 ARG A N 1
ATOM 983 C CA . ARG A 1 116 ? 7.463 1.928 -19.857 1.00 88.88 116 ARG A CA 1
ATOM 984 C C . ARG A 1 116 ? 8.804 1.449 -20.403 1.00 88.88 116 ARG A C 1
ATOM 986 O O . ARG A 1 116 ? 9.147 1.772 -21.541 1.00 88.88 116 ARG A O 1
ATOM 993 N N . ILE A 1 117 ? 9.559 0.679 -19.623 1.00 89.75 117 ILE A N 1
ATOM 994 C CA . ILE A 1 117 ? 10.833 0.103 -20.062 1.00 89.75 117 ILE A CA 1
ATOM 995 C C . ILE A 1 117 ? 10.602 -0.839 -21.248 1.00 89.75 117 ILE A C 1
ATOM 997 O O . ILE A 1 117 ? 11.290 -0.714 -22.260 1.00 89.75 117 ILE A O 1
ATOM 1001 N N . GLN A 1 118 ? 9.591 -1.706 -21.176 1.00 92.62 118 GLN A N 1
ATOM 1002 C CA . GLN A 1 118 ? 9.248 -2.622 -22.266 1.00 92.62 118 GLN A CA 1
ATOM 1003 C C . GLN A 1 118 ? 8.825 -1.875 -23.542 1.00 92.62 118 GLN A C 1
ATOM 1005 O O . GLN A 1 118 ? 9.225 -2.251 -24.647 1.00 92.62 118 GLN A O 1
ATOM 1010 N N . GLN A 1 119 ? 8.071 -0.777 -23.418 1.00 89.75 119 GLN A N 1
ATOM 1011 C CA . GLN A 1 119 ? 7.745 0.092 -24.555 1.00 89.75 119 GLN A CA 1
ATOM 1012 C C . GLN A 1 119 ? 9.003 0.694 -25.191 1.00 89.75 119 GLN A C 1
ATOM 1014 O O . GLN A 1 119 ? 9.133 0.690 -26.416 1.00 89.75 119 GLN A O 1
ATOM 1019 N N . LEU A 1 120 ? 9.936 1.197 -24.377 1.00 86.38 120 LEU A N 1
ATOM 1020 C CA . LEU A 1 120 ? 11.197 1.762 -24.859 1.00 86.38 120 LEU A CA 1
ATOM 1021 C C . LEU A 1 120 ? 12.062 0.714 -25.565 1.00 86.38 120 LEU A C 1
ATOM 1023 O O . LEU A 1 120 ? 12.622 1.004 -26.623 1.00 86.38 120 LEU A O 1
ATOM 1027 N N . GLU A 1 121 ? 12.132 -0.508 -25.036 1.00 88.69 121 GLU A N 1
ATOM 1028 C CA . GLU A 1 121 ? 12.806 -1.626 -25.700 1.00 88.69 121 GLU A CA 1
ATOM 1029 C C . GLU A 1 121 ? 12.155 -1.962 -27.044 1.00 88.69 121 GLU A C 1
ATOM 1031 O O . GLU A 1 121 ? 12.847 -2.063 -28.058 1.00 88.69 121 GLU A O 1
ATOM 1036 N N . ALA A 1 122 ? 10.826 -2.068 -27.091 1.00 89.69 122 ALA A N 1
ATOM 1037 C CA . ALA A 1 122 ? 10.101 -2.356 -28.324 1.00 89.69 122 ALA A CA 1
ATOM 1038 C C . ALA A 1 122 ? 10.301 -1.262 -29.388 1.00 89.69 122 ALA A C 1
ATOM 1040 O O . ALA A 1 122 ? 10.444 -1.567 -30.574 1.00 89.69 122 ALA A O 1
ATOM 1041 N N . MET A 1 123 ? 10.336 0.010 -28.984 1.00 85.62 123 MET A N 1
ATOM 1042 C CA . MET A 1 123 ? 10.611 1.138 -29.879 1.00 85.62 123 MET A CA 1
ATOM 1043 C C . MET A 1 123 ? 12.053 1.130 -30.388 1.00 85.62 123 MET A C 1
ATOM 1045 O O . MET A 1 123 ? 12.277 1.315 -31.586 1.00 85.62 123 MET A O 1
ATOM 1049 N N . ALA A 1 124 ? 13.020 0.856 -29.510 1.00 84.88 124 ALA A N 1
ATOM 1050 C CA . ALA A 1 124 ? 14.422 0.729 -29.890 1.00 84.88 124 ALA A CA 1
ATOM 1051 C C . ALA A 1 124 ? 14.627 -0.408 -30.906 1.00 84.88 124 ALA A C 1
ATOM 1053 O O . ALA A 1 124 ? 15.315 -0.219 -31.908 1.00 84.88 124 ALA A O 1
ATOM 1054 N N . LEU A 1 125 ? 13.965 -1.555 -30.711 1.00 88.94 125 LEU A N 1
ATOM 1055 C CA . LEU A 1 125 ? 13.997 -2.685 -31.649 1.00 88.94 125 LEU A CA 1
ATOM 1056 C C . LEU A 1 125 ? 13.361 -2.361 -33.009 1.00 88.94 125 LEU A C 1
ATOM 1058 O O . LEU A 1 125 ? 13.754 -2.934 -34.023 1.00 88.94 125 LEU A O 1
ATOM 1062 N N . ARG A 1 126 ? 12.397 -1.437 -33.048 1.00 89.31 126 ARG A N 1
ATOM 1063 C CA . ARG A 1 126 ? 11.753 -0.959 -34.284 1.00 89.31 126 ARG A CA 1
ATOM 1064 C C . ARG A 1 126 ? 12.533 0.156 -34.986 1.00 89.31 126 ARG A C 1
ATOM 1066 O O . ARG A 1 126 ? 12.102 0.603 -36.044 1.00 89.31 126 ARG A O 1
ATOM 1073 N N . GLY A 1 127 ? 13.659 0.600 -34.424 1.00 84.50 127 GLY A N 1
ATOM 1074 C CA . GLY A 1 127 ? 14.475 1.674 -34.993 1.00 84.50 127 GLY A CA 1
ATOM 1075 C C . GLY A 1 127 ? 13.812 3.051 -34.924 1.00 84.50 127 GLY A C 1
ATOM 1076 O O . GLY A 1 127 ? 14.105 3.907 -35.756 1.00 84.50 127 GLY A O 1
ATOM 1077 N N . VAL A 1 128 ? 12.903 3.260 -33.967 1.00 82.44 128 VAL A N 1
ATOM 1078 C CA . VAL A 1 128 ? 12.244 4.556 -33.772 1.00 82.44 128 VAL A CA 1
ATOM 1079 C C . VAL A 1 128 ? 13.273 5.628 -33.390 1.00 82.44 128 VAL A C 1
ATOM 1081 O O . VAL A 1 128 ? 14.202 5.367 -32.623 1.00 82.44 128 VAL A O 1
ATOM 1084 N N . GLY A 1 129 ? 13.107 6.833 -33.944 1.00 76.50 129 GLY A N 1
ATOM 1085 C CA . GLY A 1 129 ? 14.020 7.957 -33.752 1.00 76.50 129 GLY A CA 1
ATOM 1086 C C . GLY A 1 129 ? 14.116 8.418 -32.295 1.00 76.50 129 GLY A C 1
ATOM 1087 O O . GLY A 1 129 ? 13.144 8.398 -31.541 1.00 76.50 129 GLY A O 1
ATOM 1088 N N . GLU A 1 130 ? 15.304 8.880 -31.907 1.00 70.00 130 GLU A N 1
ATOM 1089 C CA . GLU A 1 130 ? 15.632 9.220 -30.513 1.00 70.00 130 GLU A CA 1
ATOM 1090 C C . GLU A 1 130 ? 14.739 10.326 -29.928 1.00 70.00 130 GLU A C 1
ATOM 1092 O O . GLU A 1 130 ? 14.394 10.274 -28.750 1.00 70.00 130 GLU A O 1
ATOM 1097 N N . ALA A 1 131 ? 14.289 11.267 -30.761 1.00 76.56 131 ALA A N 1
ATOM 1098 C CA . ALA A 1 131 ? 13.404 12.357 -30.351 1.00 76.56 131 ALA A CA 1
ATOM 1099 C C . ALA A 1 131 ? 12.020 11.871 -29.876 1.00 76.56 131 ALA A C 1
ATOM 1101 O O . ALA A 1 131 ? 11.439 12.443 -28.955 1.00 76.56 131 ALA A O 1
ATOM 1102 N N . GLU A 1 132 ? 11.492 10.794 -30.464 1.00 76.25 132 GLU A N 1
ATOM 1103 C CA . GLU A 1 132 ? 10.196 10.231 -30.060 1.00 76.25 132 GLU A CA 1
ATOM 1104 C C . GLU A 1 132 ? 10.313 9.484 -28.726 1.00 76.25 132 GLU A C 1
ATOM 1106 O O . GLU A 1 132 ? 9.410 9.538 -27.892 1.00 76.25 132 GLU A O 1
ATOM 1111 N N . ILE A 1 133 ? 11.458 8.843 -28.480 1.00 72.88 133 ILE A N 1
ATOM 1112 C CA . ILE A 1 133 ? 11.760 8.186 -27.203 1.00 72.88 133 ILE A CA 1
ATOM 1113 C C . ILE A 1 133 ? 11.817 9.213 -26.062 1.00 72.88 133 ILE A C 1
ATOM 1115 O O . ILE A 1 133 ? 11.224 8.983 -25.004 1.00 72.88 133 ILE A O 1
ATOM 1119 N N . GLU A 1 134 ? 12.477 10.354 -26.283 1.00 76.62 134 GLU A N 1
ATOM 1120 C CA . GLU A 1 134 ? 12.564 11.444 -25.302 1.00 76.62 134 GLU A CA 1
ATOM 1121 C C . GLU A 1 134 ? 11.199 12.076 -25.010 1.00 76.62 134 GLU A C 1
ATOM 1123 O O . GLU A 1 134 ? 10.868 12.315 -23.848 1.00 76.62 134 GLU A O 1
ATOM 1128 N N . GLN A 1 135 ? 10.359 12.277 -26.030 1.00 79.94 135 GLN A N 1
ATOM 1129 C CA .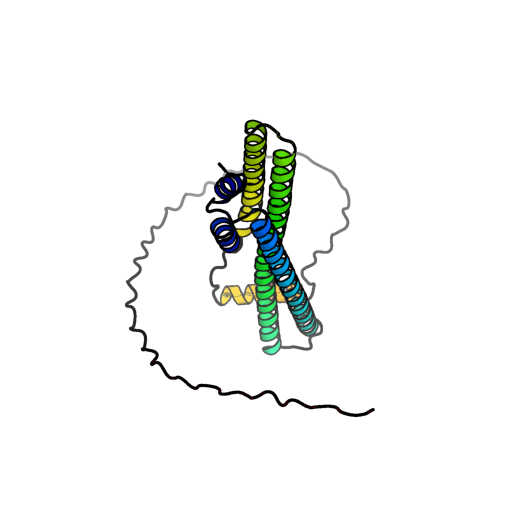 GLN A 1 135 ? 9.034 12.867 -25.834 1.00 79.94 135 GLN A CA 1
ATOM 1130 C C . GLN A 1 135 ? 8.136 12.002 -24.943 1.00 79.94 135 GLN A C 1
ATOM 1132 O O . GLN A 1 135 ? 7.396 12.520 -24.107 1.00 79.94 135 GLN A O 1
ATOM 1137 N N . ILE A 1 136 ? 8.189 10.681 -25.097 1.00 74.38 136 ILE A N 1
ATOM 1138 C CA . ILE A 1 136 ? 7.360 9.802 -24.272 1.00 74.38 136 ILE A CA 1
ATOM 1139 C C . ILE A 1 136 ? 7.971 9.642 -22.864 1.00 74.38 136 ILE A C 1
ATOM 1141 O O . ILE A 1 136 ? 7.254 9.381 -21.903 1.00 74.38 136 ILE A O 1
ATOM 1145 N N . ALA A 1 137 ? 9.287 9.816 -22.701 1.00 74.81 137 ALA A N 1
ATOM 1146 C CA . ALA A 1 137 ? 9.895 9.899 -21.374 1.00 74.81 137 ALA A CA 1
ATOM 1147 C C . ALA A 1 137 ? 9.422 11.144 -20.601 1.00 74.81 137 ALA A C 1
ATOM 1149 O O . ALA A 1 137 ? 9.020 11.018 -19.451 1.00 74.81 137 ALA A O 1
ATOM 1150 N N . LEU A 1 138 ? 9.359 12.301 -21.267 1.00 81.06 138 LEU A N 1
ATOM 1151 C CA . LEU A 1 138 ? 8.800 13.534 -20.699 1.00 81.06 138 LEU A CA 1
ATOM 1152 C C . LEU A 1 138 ? 7.346 13.365 -20.237 1.00 81.06 138 LEU A C 1
ATOM 1154 O O . LEU A 1 138 ? 7.008 13.748 -19.124 1.00 81.06 138 LEU A O 1
ATOM 1158 N N . ARG A 1 139 ? 6.493 12.729 -21.052 1.00 78.62 139 ARG A N 1
ATOM 1159 C CA . ARG A 1 139 ? 5.093 12.463 -20.666 1.00 78.62 139 ARG A CA 1
ATOM 1160 C C . ARG A 1 139 ? 4.977 11.587 -19.423 1.00 78.62 139 ARG A C 1
ATOM 1162 O O . ARG A 1 139 ? 4.095 11.809 -18.603 1.00 78.62 139 ARG A O 1
ATOM 1169 N N . PHE A 1 140 ? 5.862 10.603 -19.284 1.00 78.38 140 PHE A N 1
ATOM 1170 C CA . PHE A 1 140 ? 5.879 9.747 -18.104 1.00 78.38 140 PHE A CA 1
ATOM 1171 C C . PHE A 1 140 ? 6.216 10.539 -16.835 1.00 78.38 140 PHE A C 1
ATOM 1173 O O . PHE A 1 140 ? 5.582 10.330 -15.805 1.00 78.38 140 PHE A O 1
ATOM 1180 N N . ASP A 1 141 ? 7.175 11.464 -16.913 1.00 78.25 141 ASP A N 1
ATOM 1181 C CA . ASP A 1 141 ? 7.518 12.326 -15.779 1.00 78.25 141 ASP A CA 1
ATOM 1182 C C . ASP A 1 141 ? 6.322 13.195 -15.361 1.00 78.25 141 ASP A C 1
ATOM 1184 O O . ASP A 1 141 ? 5.994 13.248 -14.178 1.00 78.25 141 ASP A O 1
ATOM 1188 N N . GLU A 1 142 ? 5.612 13.788 -16.326 1.00 82.38 142 GLU A N 1
ATOM 1189 C CA . GLU A 1 142 ? 4.404 14.583 -16.063 1.00 82.38 142 GLU A CA 1
ATOM 1190 C C . GLU A 1 142 ? 3.277 13.753 -15.421 1.00 82.38 142 GLU A C 1
ATOM 1192 O O . GLU A 1 142 ? 2.559 14.230 -14.540 1.00 82.38 142 GLU A O 1
ATOM 1197 N N . GLU A 1 143 ? 3.080 12.510 -15.868 1.00 78.62 143 GLU A N 1
ATOM 1198 C CA . GLU A 1 143 ? 2.088 11.596 -15.290 1.00 78.62 143 GLU A CA 1
ATOM 1199 C C . GLU A 1 143 ? 2.478 11.143 -13.879 1.00 78.62 143 GLU A C 1
ATOM 1201 O O . GLU A 1 143 ? 1.606 10.985 -13.019 1.00 78.62 143 GLU A O 1
ATOM 1206 N N . ARG A 1 144 ? 3.778 10.961 -13.622 1.00 78.88 144 ARG A N 1
ATOM 1207 C CA . ARG A 1 144 ? 4.289 10.608 -12.297 1.00 78.88 144 ARG A CA 1
ATOM 1208 C C . ARG A 1 144 ? 4.136 11.763 -11.312 1.00 78.88 144 ARG A C 1
ATOM 1210 O O . ARG A 1 144 ? 3.622 11.531 -10.225 1.00 78.88 144 ARG A O 1
ATOM 1217 N N . GLU A 1 145 ? 4.517 12.982 -11.688 1.00 79.88 145 GLU A N 1
ATOM 1218 C CA . GLU A 1 145 ? 4.386 14.168 -10.824 1.00 79.88 145 GLU A CA 1
ATOM 1219 C C . GLU A 1 145 ? 2.928 14.385 -10.392 1.00 79.88 145 GLU A C 1
ATOM 1221 O O . GLU A 1 145 ? 2.642 14.512 -9.203 1.00 79.88 145 GLU A O 1
ATOM 1226 N N . LYS A 1 146 ? 1.972 14.290 -11.327 1.00 76.62 146 LYS A N 1
ATOM 1227 C CA . LYS A 1 146 ? 0.533 14.367 -11.005 1.00 76.62 146 LYS A CA 1
ATOM 1228 C C . LYS A 1 146 ? 0.087 13.277 -10.032 1.00 76.62 146 LYS A C 1
ATOM 1230 O O . LYS A 1 146 ? -0.772 13.497 -9.173 1.00 76.62 146 LYS A O 1
ATOM 1235 N N . PHE A 1 147 ? 0.640 12.078 -10.181 1.00 72.50 147 PHE A N 1
ATOM 1236 C CA . PHE A 1 147 ? 0.333 10.962 -9.301 1.00 72.50 147 PHE A CA 1
ATOM 1237 C C . PHE A 1 147 ? 0.907 11.175 -7.891 1.00 72.50 147 PHE A C 1
ATOM 1239 O O . PHE A 1 147 ? 0.200 10.945 -6.911 1.00 72.50 147 PHE A O 1
ATOM 1246 N N . GLU A 1 148 ? 2.136 11.682 -7.776 1.00 72.94 148 GLU A N 1
ATOM 1247 C CA . GLU A 1 148 ? 2.774 12.024 -6.497 1.00 72.94 148 GLU A CA 1
ATOM 1248 C C . GLU A 1 148 ? 2.037 13.156 -5.765 1.00 72.94 148 GLU A C 1
ATOM 1250 O O . GLU A 1 148 ? 1.759 13.027 -4.570 1.00 72.94 148 GLU A O 1
ATOM 1255 N N . GLU A 1 149 ? 1.627 14.217 -6.468 1.00 73.75 149 GLU A N 1
ATOM 1256 C CA . GLU A 1 149 ? 0.818 15.305 -5.893 1.00 73.75 149 GLU A CA 1
ATOM 1257 C C . GLU A 1 149 ? -0.493 14.786 -5.283 1.00 73.75 149 GLU A C 1
ATOM 1259 O O . GLU A 1 149 ? -0.870 15.162 -4.169 1.00 73.75 149 GLU A O 1
ATOM 1264 N N . THR A 1 150 ? -1.162 13.863 -5.979 1.00 68.00 150 THR A N 1
ATOM 1265 C CA . THR A 1 150 ? -2.423 13.264 -5.519 1.00 68.00 150 THR A CA 1
ATOM 1266 C C . THR A 1 150 ? -2.225 12.438 -4.242 1.00 68.00 150 THR A C 1
ATOM 1268 O O . THR A 1 150 ? -3.068 12.449 -3.343 1.00 68.00 150 THR A O 1
ATOM 1271 N N . VAL A 1 151 ? -1.098 11.733 -4.135 1.00 65.88 151 VAL A N 1
ATOM 1272 C CA . VAL A 1 151 ? -0.789 10.857 -2.996 1.00 65.88 151 VAL A CA 1
ATOM 1273 C C . VAL A 1 151 ? -0.346 11.667 -1.775 1.00 65.88 151 VAL A C 1
ATOM 1275 O O . VAL A 1 151 ? -0.804 11.399 -0.661 1.00 65.88 151 VAL A O 1
ATOM 1278 N N . HIS A 1 152 ? 0.480 12.699 -1.964 1.00 64.75 152 HIS A N 1
ATOM 1279 C CA . HIS A 1 152 ? 0.945 13.559 -0.874 1.00 64.75 152 HIS A CA 1
ATOM 1280 C C . HIS A 1 152 ? -0.166 14.421 -0.264 1.00 64.75 152 HIS A C 1
ATOM 1282 O O . HIS A 1 152 ? -0.186 14.602 0.957 1.00 64.75 152 HIS A O 1
ATOM 1288 N N . ALA A 1 153 ? -1.138 14.873 -1.062 1.00 61.22 153 ALA A N 1
ATOM 1289 C CA . ALA A 1 153 ? -2.308 15.589 -0.554 1.00 61.22 153 ALA A CA 1
ATOM 1290 C C . ALA A 1 153 ? -3.128 14.760 0.462 1.00 61.22 153 ALA A C 1
ATOM 1292 O O . ALA A 1 153 ? -3.737 15.323 1.370 1.00 61.22 153 ALA A O 1
ATOM 1293 N N . GLY A 1 154 ? -3.100 13.424 0.367 1.00 52.97 154 GLY A N 1
ATOM 1294 C CA . GLY A 1 154 ? -3.795 12.525 1.295 1.00 52.97 154 GLY A CA 1
ATOM 1295 C C . GLY A 1 154 ? -3.047 12.216 2.601 1.00 52.97 154 GLY A C 1
ATOM 1296 O O . GLY A 1 154 ? -3.662 11.723 3.547 1.00 52.97 154 GLY A O 1
ATOM 1297 N N . ALA A 1 155 ? -1.738 12.486 2.676 1.00 51.94 155 ALA A N 1
ATOM 1298 C CA . ALA A 1 155 ? -0.886 12.100 3.808 1.00 51.94 155 ALA A CA 1
ATOM 1299 C C . ALA A 1 155 ? -0.713 13.205 4.872 1.00 51.94 155 ALA A C 1
ATOM 1301 O O . ALA A 1 155 ? -0.370 12.913 6.015 1.00 51.94 155 ALA A O 1
ATOM 1302 N N . ALA A 1 156 ? -0.981 14.470 4.537 1.00 52.00 156 ALA A N 1
ATOM 1303 C CA . ALA A 1 156 ? -0.764 15.612 5.435 1.00 52.00 156 ALA A CA 1
ATOM 1304 C C . ALA A 1 156 ? -1.816 15.772 6.562 1.00 52.00 156 ALA A C 1
ATOM 1306 O O . ALA A 1 156 ? -1.718 16.694 7.368 1.00 52.00 156 ALA A O 1
ATOM 1307 N N . LEU A 1 157 ? -2.818 14.889 6.642 1.00 53.97 157 LEU A N 1
ATOM 1308 C CA . LEU A 1 157 ? -3.951 15.000 7.576 1.00 53.97 157 LEU A CA 1
ATOM 1309 C C . LEU A 1 157 ? -3.764 14.275 8.922 1.00 53.97 157 LEU A C 1
ATOM 1311 O O . LEU A 1 157 ? -4.596 14.429 9.812 1.00 53.97 157 LEU A O 1
ATOM 1315 N N . THR A 1 158 ? -2.683 13.518 9.122 1.00 50.34 158 THR A N 1
ATOM 1316 C CA . THR A 1 158 ? -2.479 12.688 10.328 1.00 50.34 158 THR A CA 1
ATOM 1317 C C . THR A 1 158 ? -1.483 13.295 11.322 1.00 50.34 158 THR A C 1
ATOM 1319 O O . THR A 1 158 ? -0.500 12.664 11.703 1.00 50.34 158 THR A O 1
ATOM 1322 N N . GLY A 1 159 ? -1.715 14.539 11.742 1.00 44.00 159 GLY A N 1
ATOM 1323 C CA . GLY A 1 159 ? -0.975 15.166 12.841 1.00 44.00 159 GLY A CA 1
ATOM 1324 C C . GLY A 1 159 ? -1.689 14.979 14.183 1.00 44.00 159 GLY A C 1
ATOM 1325 O O . GLY A 1 159 ? -2.535 15.797 14.536 1.00 44.00 159 GLY A O 1
ATOM 1326 N N . GLU A 1 160 ? -1.360 13.935 14.952 1.00 53.84 160 GLU A N 1
ATOM 1327 C CA . GLU A 1 160 ? -1.867 13.772 16.327 1.00 53.84 160 GLU A CA 1
ATOM 1328 C C . GLU A 1 160 ? -0.965 14.496 17.343 1.00 53.84 160 GLU A C 1
ATOM 1330 O O . GLU A 1 160 ? 0.221 14.202 17.487 1.00 53.84 160 GLU A O 1
ATOM 1335 N N . THR A 1 161 ? -1.545 15.440 18.087 1.00 48.69 161 THR A N 1
ATOM 1336 C CA . THR A 1 161 ? -0.942 16.062 19.278 1.00 48.69 161 THR A CA 1
ATOM 1337 C C . THR A 1 161 ? -1.265 15.211 20.515 1.00 48.69 161 THR A C 1
ATOM 1339 O O . THR A 1 161 ? -2.399 14.742 20.623 1.00 48.69 161 THR A O 1
ATOM 1342 N N . PRO A 1 162 ? -0.342 15.019 21.477 1.00 48.56 162 PRO A N 1
ATOM 1343 C CA . PRO A 1 162 ? -0.649 14.312 22.722 1.00 48.56 162 PRO A CA 1
ATOM 1344 C C . PRO A 1 162 ? -1.749 15.036 23.520 1.00 48.56 162 PRO A C 1
ATOM 1346 O O . PRO A 1 162 ? -1.732 16.259 23.669 1.00 48.56 162 PRO A O 1
ATOM 1349 N N . LEU A 1 163 ? -2.732 14.271 24.001 1.00 56.25 163 LEU A N 1
ATOM 1350 C CA . LEU A 1 163 ? -3.988 14.757 24.583 1.00 56.25 163 LEU A CA 1
ATOM 1351 C C . LEU A 1 163 ? -3.917 14.797 26.120 1.00 56.25 163 LEU A C 1
ATOM 1353 O O . LEU A 1 163 ? -3.257 13.975 26.743 1.00 56.25 163 LEU A O 1
ATOM 1357 N N . GLY A 1 164 ? -4.601 15.762 26.745 1.00 60.69 164 GLY A N 1
ATOM 1358 C CA . GLY A 1 164 ? -4.753 15.832 28.206 1.00 60.69 164 GLY A CA 1
ATOM 1359 C C . GLY A 1 164 ? -5.953 15.024 28.725 1.00 60.69 164 GLY A C 1
ATOM 1360 O O . GLY A 1 164 ? -6.942 14.852 28.013 1.00 60.69 164 GLY A O 1
ATOM 1361 N N . ALA A 1 165 ? -5.917 14.619 30.001 1.00 67.12 165 ALA A N 1
ATOM 1362 C CA . ALA A 1 165 ? -6.893 13.718 30.642 1.00 67.12 165 ALA A CA 1
ATOM 1363 C C . ALA A 1 165 ? -8.381 14.117 30.483 1.00 67.12 165 ALA A C 1
ATOM 1365 O O . ALA A 1 165 ? -9.246 13.259 30.343 1.00 67.12 165 ALA A O 1
ATOM 1366 N N . SER A 1 166 ? -8.700 15.418 30.453 1.00 73.81 166 SER A N 1
ATOM 1367 C CA . SER A 1 166 ? -10.082 15.907 30.272 1.00 73.81 166 SER A CA 1
ATOM 1368 C C . SER A 1 166 ? -10.628 15.681 28.854 1.00 73.81 166 SER A C 1
ATOM 1370 O O . SER A 1 166 ? -11.837 15.551 28.656 1.00 73.81 166 SER A O 1
ATOM 1372 N N . ARG A 1 167 ? -9.746 15.641 27.851 1.00 77.75 167 ARG A N 1
ATOM 1373 C CA . ARG A 1 167 ? -10.120 15.409 26.454 1.00 77.75 167 ARG A CA 1
ATOM 1374 C C . ARG A 1 167 ? -10.280 13.917 26.168 1.00 77.75 167 ARG A C 1
ATOM 1376 O O . ARG A 1 167 ? -11.245 13.543 25.511 1.00 77.75 167 ARG A O 1
ATOM 1383 N N . GLU A 1 168 ? -9.431 13.081 26.761 1.00 79.06 168 GLU A N 1
ATOM 1384 C CA . GLU A 1 168 ? -9.534 11.618 26.666 1.00 79.06 168 GLU A CA 1
ATOM 1385 C C . GLU A 1 168 ? -10.882 11.090 27.175 1.00 79.06 168 GLU A C 1
ATOM 1387 O O . GLU A 1 168 ? -11.501 10.245 26.536 1.00 79.06 168 GLU A O 1
ATOM 1392 N N . GLU A 1 169 ? -11.393 11.609 28.295 1.00 80.81 169 GLU A N 1
ATOM 1393 C CA . GLU A 1 169 ? -12.695 11.175 28.822 1.00 80.81 169 GLU A CA 1
ATOM 1394 C C . GLU A 1 169 ? -13.859 11.531 27.890 1.00 80.81 169 GLU A C 1
ATOM 1396 O O . GLU A 1 169 ? -14.808 10.757 27.760 1.00 80.81 169 GLU A O 1
ATOM 1401 N N . ARG A 1 170 ? -13.770 12.667 27.187 1.00 83.56 170 ARG A N 1
ATOM 1402 C CA . ARG A 1 170 ? -14.764 13.061 26.178 1.00 83.56 170 ARG A CA 1
ATOM 1403 C C . ARG A 1 170 ? -14.706 12.165 24.947 1.00 83.56 170 ARG A C 1
ATOM 1405 O O . ARG A 1 170 ? -15.757 11.821 24.413 1.00 83.56 170 ARG A O 1
ATOM 1412 N N . GLU A 1 171 ? -13.506 11.785 24.515 1.00 84.31 171 GLU A N 1
ATOM 1413 C CA . GLU A 1 171 ? -13.299 10.874 23.385 1.00 84.31 171 GLU A CA 1
ATOM 1414 C C . GLU A 1 171 ? -13.806 9.465 23.704 1.00 84.31 171 GLU A C 1
ATOM 1416 O O . GLU A 1 171 ? -14.533 8.883 22.902 1.00 84.31 171 GLU A O 1
ATOM 1421 N N . LEU A 1 172 ? -13.532 8.950 24.906 1.00 83.62 172 LEU A N 1
ATOM 1422 C CA . LEU A 1 172 ? -14.070 7.662 25.348 1.00 83.62 172 LEU A CA 1
ATOM 1423 C C . LEU A 1 172 ? -15.597 7.674 25.446 1.00 83.62 172 LEU A C 1
ATOM 1425 O O . LEU A 1 172 ? -16.239 6.730 24.995 1.00 83.62 172 LEU A O 1
ATOM 1429 N N . ALA A 1 173 ? -16.188 8.742 25.986 1.00 83.38 173 ALA A N 1
ATOM 1430 C CA . ALA A 1 173 ? -17.642 8.880 26.057 1.00 83.38 173 ALA A CA 1
ATOM 1431 C C . ALA A 1 173 ? -18.290 9.049 24.668 1.00 83.38 173 ALA A C 1
ATOM 1433 O O . ALA A 1 173 ? -19.460 8.713 24.481 1.00 83.38 173 ALA A O 1
ATOM 1434 N N . ALA A 1 174 ? -17.574 9.611 23.690 1.00 87.81 174 ALA A N 1
ATOM 1435 C CA . ALA A 1 174 ? -18.028 9.671 22.301 1.00 87.81 174 ALA A CA 1
ATOM 1436 C C . ALA A 1 174 ? -17.972 8.288 21.637 1.00 87.81 174 ALA A C 1
ATOM 1438 O O . ALA A 1 174 ? -18.957 7.869 21.033 1.00 87.81 174 ALA A O 1
ATOM 1439 N N . LEU A 1 175 ? -16.870 7.561 21.828 1.00 86.00 175 LEU A N 1
ATOM 1440 C CA . LEU A 1 175 ? -16.693 6.193 21.345 1.00 86.00 175 LEU A CA 1
ATOM 1441 C C . LEU A 1 175 ? -17.740 5.239 21.939 1.00 86.00 175 LEU A C 1
ATOM 1443 O O . LEU A 1 175 ? -18.298 4.399 21.242 1.00 86.00 175 LEU A O 1
ATOM 1447 N N . GLU A 1 176 ? -18.049 5.383 23.225 1.00 84.25 176 GLU A N 1
ATOM 1448 C CA . GLU A 1 176 ? -19.085 4.596 23.893 1.00 84.25 176 GLU A CA 1
ATOM 1449 C C . GLU A 1 176 ? -20.470 4.829 23.272 1.00 84.25 176 GLU A C 1
ATOM 1451 O O . GLU A 1 176 ? -21.166 3.861 22.964 1.00 84.25 176 GLU A O 1
ATOM 1456 N N . ARG A 1 177 ? -20.841 6.092 23.019 1.00 88.00 177 ARG A N 1
ATOM 1457 C CA . ARG A 1 177 ? -22.095 6.449 22.328 1.00 88.00 177 ARG A CA 1
ATOM 1458 C C . ARG A 1 177 ? -22.150 5.907 20.901 1.00 88.00 177 ARG A C 1
ATOM 1460 O O . ARG A 1 177 ? -23.190 5.409 20.474 1.00 88.00 177 ARG A O 1
ATOM 1467 N N . GLU A 1 178 ? -21.032 5.967 20.179 1.00 88.62 178 GLU A N 1
ATOM 1468 C CA . GLU A 1 178 ? -20.893 5.388 18.839 1.00 88.62 178 GLU A CA 1
ATOM 1469 C C . GLU A 1 178 ? -21.157 3.872 18.850 1.00 88.62 178 GLU A C 1
ATOM 1471 O O . GLU A 1 178 ? -21.999 3.387 18.095 1.00 88.62 178 GLU A O 1
ATOM 1476 N N . ILE A 1 179 ? -20.507 3.125 19.749 1.00 85.38 179 ILE A N 1
ATOM 1477 C CA . ILE A 1 179 ? -20.629 1.658 19.846 1.00 85.38 179 ILE A CA 1
ATOM 1478 C C . ILE A 1 179 ? -22.048 1.216 20.227 1.00 85.38 179 ILE A C 1
ATOM 1480 O O . ILE A 1 179 ? -22.545 0.205 19.709 1.00 85.38 179 ILE A O 1
ATOM 1484 N N . LEU A 1 180 ? -22.690 1.962 21.131 1.00 84.81 180 LEU A N 1
ATOM 1485 C CA . LEU A 1 180 ? -24.063 1.717 21.573 1.00 84.81 180 LEU A CA 1
ATOM 1486 C C . LEU A 1 180 ? -25.116 2.085 20.516 1.00 84.81 180 LEU A C 1
ATOM 1488 O O . LEU A 1 180 ? -26.287 1.762 20.693 1.00 84.81 180 LEU A O 1
ATOM 1492 N N . GLY A 1 181 ? -24.719 2.717 19.407 1.00 77.94 181 GLY A N 1
ATOM 1493 C CA . GLY A 1 181 ? -25.637 3.109 18.337 1.00 77.94 181 GLY A CA 1
ATOM 1494 C C . GLY A 1 181 ? -26.491 4.336 18.667 1.00 77.94 181 GLY A C 1
ATOM 1495 O O . GLY A 1 181 ? -27.424 4.639 17.928 1.00 77.94 181 GLY A O 1
ATOM 1496 N N . GLU A 1 182 ? -26.162 5.075 19.730 1.00 67.62 182 GLU A N 1
ATOM 1497 C CA . GLU A 1 182 ? -26.868 6.301 20.136 1.00 67.62 182 GLU A CA 1
ATOM 1498 C C . GLU A 1 182 ? -26.571 7.492 19.200 1.00 67.62 182 GLU A C 1
ATOM 1500 O O . GLU A 1 182 ? -27.212 8.536 19.287 1.00 67.62 182 GLU A O 1
ATOM 1505 N N . SER A 1 183 ? -25.627 7.327 18.267 1.00 51.56 183 SER A N 1
ATOM 1506 C CA . SER A 1 183 ? -25.161 8.362 17.333 1.00 51.56 183 SER A CA 1
ATOM 1507 C C . SER A 1 183 ? -25.751 8.271 15.920 1.00 51.56 183 SER A C 1
ATOM 1509 O O . SER A 1 183 ? -25.220 8.910 15.013 1.00 51.56 183 SER A O 1
ATOM 1511 N N . ARG A 1 184 ? -26.825 7.504 15.682 1.00 43.06 184 ARG A N 1
ATOM 1512 C CA . ARG A 1 184 ? -27.551 7.577 14.403 1.00 43.06 184 ARG A CA 1
ATOM 1513 C C . ARG A 1 184 ? -28.718 8.557 14.563 1.00 43.06 184 ARG A C 1
ATOM 1515 O O . ARG A 1 184 ? -29.742 8.151 15.115 1.00 43.06 184 ARG A O 1
ATOM 1522 N N . PRO A 1 185 ? -28.623 9.827 14.116 1.00 44.72 185 PRO A N 1
ATOM 1523 C CA . PRO A 1 185 ? -29.838 10.574 13.847 1.00 44.72 185 PRO A CA 1
ATOM 1524 C C . PRO A 1 185 ? -30.604 9.748 12.816 1.00 44.72 185 PRO A C 1
ATOM 1526 O O . PRO A 1 185 ? -30.107 9.485 11.721 1.00 44.72 185 PRO A O 1
ATOM 1529 N N . ALA A 1 186 ? -31.765 9.233 13.211 1.00 43.69 186 ALA A N 1
ATOM 1530 C CA . ALA A 1 186 ? -32.719 8.715 12.254 1.00 43.69 186 ALA A CA 1
ATOM 1531 C C . ALA A 1 186 ? -32.959 9.844 11.246 1.00 43.69 186 ALA A C 1
ATOM 1533 O O . ALA A 1 186 ? -33.379 10.930 11.648 1.00 43.69 186 ALA A O 1
ATOM 1534 N N . GLU A 1 187 ? -32.626 9.615 9.976 1.00 42.66 187 GLU A N 1
ATOM 1535 C CA . GLU A 1 187 ? -33.107 10.452 8.882 1.00 42.66 187 GLU A CA 1
ATOM 1536 C C . GLU A 1 187 ? -34.625 10.533 9.037 1.00 42.66 187 GLU A C 1
ATOM 1538 O O . GLU A 1 187 ? -35.352 9.554 8.847 1.00 42.66 187 GLU A O 1
ATOM 1543 N N . ALA A 1 188 ? -35.092 11.689 9.502 1.00 41.38 188 ALA A N 1
ATOM 1544 C CA . ALA A 1 188 ? -36.496 12.020 9.464 1.00 41.38 188 ALA A CA 1
ATOM 1545 C C . ALA A 1 188 ? -36.902 12.038 7.982 1.00 41.38 188 ALA A C 1
ATOM 1547 O O . ALA A 1 188 ? -36.158 12.591 7.171 1.00 41.38 188 ALA A O 1
ATOM 1548 N N . PRO A 1 189 ? -38.037 11.427 7.605 1.00 45.41 189 PRO A N 1
ATOM 1549 C CA . PRO A 1 189 ? -38.490 11.446 6.223 1.00 45.41 189 PRO A CA 1
ATOM 1550 C C . PRO A 1 189 ? -38.658 12.900 5.775 1.00 45.41 189 PRO A C 1
ATOM 1552 O O . PRO A 1 189 ? -39.345 13.674 6.445 1.00 45.41 189 PRO A O 1
ATOM 1555 N N . GLU A 1 190 ? -38.008 13.256 4.665 1.00 42.41 190 GLU A N 1
ATOM 1556 C CA . GLU A 1 190 ? -38.141 14.545 3.989 1.00 42.41 190 GLU A CA 1
ATOM 1557 C C . GLU A 1 190 ? -39.609 14.760 3.598 1.00 42.41 190 GLU A C 1
ATOM 1559 O O . GLU A 1 190 ? -40.092 14.311 2.560 1.00 42.41 190 GLU A O 1
ATOM 1564 N N . GLY A 1 191 ? -40.346 15.419 4.488 1.00 40.00 191 GLY A N 1
ATOM 1565 C CA . GLY A 1 191 ? -41.610 16.052 4.176 1.00 40.00 191 GLY A CA 1
ATOM 1566 C C . GLY A 1 191 ? -41.316 17.381 3.505 1.00 40.00 191 GLY A C 1
ATOM 1567 O O . GLY A 1 191 ? -40.856 18.319 4.156 1.00 40.00 191 GLY A O 1
ATOM 1568 N N . GLU A 1 192 ? -41.586 17.441 2.205 1.00 46.72 192 GLU A N 1
ATOM 1569 C CA . GLU A 1 192 ? -41.787 18.678 1.461 1.00 46.72 192 GLU A CA 1
ATOM 1570 C C . GLU A 1 192 ? -42.634 19.657 2.284 1.00 46.72 192 GLU A C 1
ATOM 1572 O O . GLU A 1 192 ? -43.707 19.291 2.762 1.00 46.72 192 GLU A O 1
ATOM 1577 N N . LEU A 1 193 ? -42.180 20.905 2.400 1.00 41.62 193 LEU A N 1
ATOM 1578 C CA . LEU A 1 193 ? -43.024 22.080 2.195 1.00 41.62 193 LEU A CA 1
ATOM 1579 C C . LEU A 1 193 ? -42.148 23.333 2.077 1.00 41.62 193 LEU A C 1
ATOM 1581 O O . LEU A 1 193 ? -41.567 23.841 3.032 1.00 41.62 193 LEU A O 1
ATOM 1585 N N . SER A 1 194 ? -42.094 23.795 0.830 1.00 41.94 194 SER A N 1
ATOM 1586 C CA . SER A 1 194 ? -41.886 25.172 0.394 1.00 41.94 194 SER A CA 1
ATOM 1587 C C . SER A 1 194 ? -42.488 26.201 1.361 1.00 41.94 194 SER A C 1
ATOM 1589 O O . SER A 1 194 ? -43.613 26.000 1.809 1.00 41.94 194 SER A O 1
ATOM 1591 N N . VAL A 1 195 ? -41.760 27.290 1.648 1.00 38.75 195 VAL A N 1
ATOM 1592 C CA . VAL A 1 195 ? -42.110 28.695 1.323 1.00 38.75 195 VAL A CA 1
ATOM 1593 C C . VAL A 1 195 ? -40.974 29.610 1.828 1.00 38.75 195 VAL A C 1
ATOM 1595 O O . VAL A 1 195 ? -40.783 29.791 3.026 1.00 38.75 195 VAL A O 1
ATOM 1598 N N . GLU A 1 196 ? -40.245 30.224 0.898 1.00 38.75 196 GLU A N 1
ATOM 1599 C CA . GLU A 1 196 ? -39.639 31.561 1.051 1.00 38.75 196 GLU A CA 1
ATOM 1600 C C . GLU A 1 196 ? -40.641 32.611 0.499 1.00 38.75 196 GLU A C 1
ATOM 1602 O O . GLU A 1 196 ? -41.541 32.196 -0.240 1.00 38.75 196 GLU A O 1
ATOM 1607 N N . PRO A 1 197 ? -40.506 33.946 0.710 1.00 50.59 197 PRO A N 1
ATOM 1608 C CA . PRO A 1 197 ? -39.407 34.684 1.355 1.00 50.59 197 PRO A CA 1
ATOM 1609 C C . PRO A 1 197 ? -39.861 35.856 2.278 1.00 50.59 197 PRO A C 1
ATOM 1611 O O . PRO A 1 197 ? -41.043 36.169 2.429 1.00 50.59 197 PRO A O 1
ATOM 1614 N N . THR A 1 198 ? -38.856 36.637 2.697 1.00 34.69 198 THR A N 1
ATOM 1615 C CA . THR A 1 198 ? -38.832 38.112 2.878 1.00 34.69 198 THR A CA 1
ATOM 1616 C C . THR A 1 198 ? -39.150 38.711 4.252 1.00 34.69 198 THR A C 1
ATOM 1618 O O . THR A 1 198 ? -40.277 38.655 4.733 1.00 34.69 198 THR A O 1
ATOM 1621 N N . GLY A 1 199 ? -38.164 39.438 4.799 1.00 37.66 199 GLY A N 1
ATOM 1622 C CA . GLY A 1 199 ? -38.381 40.464 5.823 1.00 37.66 199 GLY A CA 1
ATOM 1623 C C . GLY A 1 199 ? -37.178 40.763 6.726 1.00 37.66 199 GLY A C 1
ATOM 1624 O O . GLY A 1 199 ? -37.211 40.427 7.902 1.00 37.66 199 GLY A O 1
ATOM 1625 N N . GLU A 1 200 ? -36.143 41.427 6.203 1.00 43.72 200 GLU A N 1
ATOM 1626 C CA . GLU A 1 200 ? -35.283 42.338 6.994 1.00 43.72 200 GLU A CA 1
ATOM 1627 C C . GLU A 1 200 ? -36.128 43.543 7.492 1.00 43.72 200 GLU A C 1
ATOM 1629 O O . GLU A 1 200 ? -37.110 43.862 6.810 1.00 43.72 200 GLU A O 1
ATOM 1634 N N . PRO A 1 201 ? -35.801 44.249 8.611 1.00 51.06 201 PRO A N 1
ATOM 1635 C CA . PRO A 1 201 ? -34.460 44.808 8.844 1.00 51.06 201 PRO A CA 1
ATOM 1636 C C . PRO A 1 201 ? -33.942 44.949 10.301 1.00 51.06 201 PRO A C 1
ATOM 1638 O O . PRO A 1 201 ? -34.685 44.989 11.276 1.00 51.06 201 PRO A O 1
ATOM 1641 N N . ALA A 1 202 ? -32.613 45.112 10.362 1.00 44.59 202 ALA A N 1
ATOM 1642 C CA . ALA A 1 202 ? -31.800 45.995 11.214 1.00 44.59 202 ALA A CA 1
ATOM 1643 C C . ALA A 1 202 ? -32.076 46.115 12.728 1.00 44.59 202 ALA A C 1
ATOM 1645 O O . ALA A 1 202 ? -33.007 46.800 13.140 1.00 44.59 202 ALA A O 1
ATOM 1646 N N . ILE A 1 203 ? -31.110 45.656 13.542 1.00 52.44 203 ILE A N 1
ATOM 1647 C CA . ILE A 1 203 ? -30.731 46.315 14.807 1.00 52.44 203 ILE A CA 1
ATOM 1648 C C . ILE A 1 203 ? -29.198 46.309 14.948 1.00 52.44 203 ILE A C 1
ATOM 1650 O O . ILE A 1 203 ? -28.562 45.258 15.000 1.00 52.44 203 ILE A O 1
ATOM 1654 N N . GLU A 1 204 ? -28.628 47.513 15.010 1.00 47.25 204 GLU A N 1
ATOM 1655 C CA . GLU A 1 204 ? -27.250 47.820 15.400 1.00 47.25 204 GLU A CA 1
ATOM 1656 C C . GLU A 1 204 ? -26.997 47.465 16.875 1.00 47.25 204 GLU A C 1
ATOM 1658 O O . GLU A 1 204 ? -27.754 47.877 17.752 1.00 47.25 204 GLU A O 1
ATOM 1663 N N . ALA A 1 205 ? -25.883 46.790 17.176 1.00 46.34 205 ALA A N 1
ATOM 1664 C CA . ALA A 1 205 ? -25.321 46.759 18.529 1.00 46.34 205 ALA A CA 1
ATOM 1665 C C . ALA A 1 205 ? -23.799 46.537 18.506 1.00 46.34 205 ALA A C 1
ATOM 1667 O O . ALA A 1 205 ? -23.283 45.434 18.645 1.00 46.34 205 ALA A O 1
ATOM 1668 N N . ASN A 1 206 ? -23.098 47.648 18.298 1.00 49.84 206 ASN A N 1
ATOM 1669 C CA . ASN A 1 206 ? -21.878 48.071 18.988 1.00 49.84 206 ASN A CA 1
ATOM 1670 C C . ASN A 1 206 ? -21.369 47.151 20.130 1.00 49.84 206 ASN A C 1
ATOM 1672 O O . ASN A 1 206 ? -21.942 47.174 21.218 1.00 49.84 206 ASN A O 1
ATOM 1676 N N . VAL A 1 207 ? -20.241 46.451 19.933 1.00 46.22 207 VAL A N 1
ATOM 1677 C CA . VAL A 1 207 ? -19.351 46.001 21.025 1.00 46.22 207 VAL A CA 1
ATOM 1678 C C . VAL A 1 207 ? -17.881 46.103 20.588 1.00 46.22 207 VAL A C 1
ATOM 1680 O O . VAL A 1 207 ? -17.502 45.712 19.488 1.00 46.22 207 VAL A O 1
ATOM 1683 N N . GLN A 1 208 ? -17.085 46.681 21.487 1.00 55.78 208 GLN A N 1
ATOM 1684 C CA . GLN A 1 208 ? -15.678 47.078 21.397 1.00 55.78 208 GLN A CA 1
ATOM 1685 C C . GLN A 1 208 ? -14.679 45.957 21.036 1.00 55.78 208 GLN A C 1
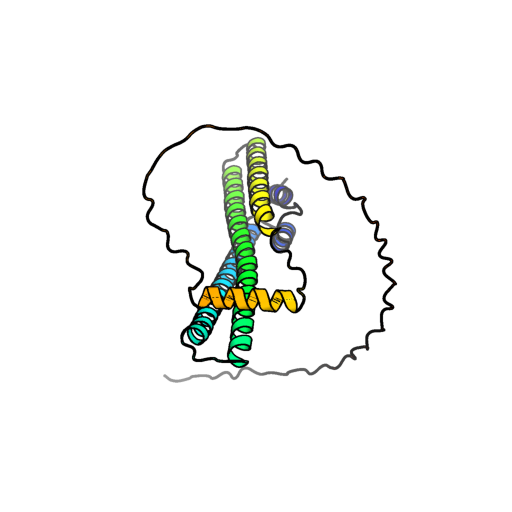ATOM 1687 O O . GLN A 1 208 ? -14.874 44.808 21.435 1.00 55.78 208 GLN A O 1
ATOM 1692 N N . PRO A 1 209 ? -13.534 46.299 20.409 1.00 55.88 209 PRO A N 1
ATOM 1693 C CA . PRO A 1 209 ? -12.402 45.389 20.255 1.00 55.88 209 PRO A CA 1
ATOM 1694 C C . PRO A 1 209 ? -11.569 45.285 21.548 1.00 55.88 209 PRO A C 1
ATOM 1696 O O . PRO A 1 209 ? -11.103 46.294 22.081 1.00 55.88 209 PRO A O 1
ATOM 1699 N N . LEU A 1 210 ? -11.341 44.057 22.030 1.00 62.88 210 LEU A N 1
ATOM 1700 C CA . LEU A 1 210 ? -10.331 43.758 23.054 1.00 62.88 210 LEU A CA 1
ATOM 1701 C C . LEU A 1 210 ? -8.913 43.703 22.438 1.00 62.88 210 LEU A C 1
ATOM 1703 O O . LEU A 1 210 ? -8.760 43.225 21.312 1.00 62.88 210 LEU A O 1
ATOM 1707 N N . PRO A 1 211 ? -7.871 44.155 23.163 1.00 69.62 211 PRO A N 1
ATOM 1708 C CA . PRO A 1 211 ? -6.489 44.179 22.681 1.00 69.62 211 PRO A CA 1
ATOM 1709 C C . PRO A 1 211 ? -5.796 42.801 22.757 1.00 69.62 211 PRO A C 1
ATOM 1711 O O . PRO A 1 211 ? -6.159 41.974 23.597 1.00 69.62 211 PRO A O 1
ATOM 1714 N N . PRO A 1 212 ? -4.757 42.554 21.932 1.00 60.31 212 PRO A N 1
ATOM 1715 C CA . PRO A 1 212 ? -3.991 41.314 21.979 1.00 60.31 212 PRO A CA 1
ATOM 1716 C C . PRO A 1 212 ? -3.045 41.295 23.189 1.00 60.31 212 PRO A C 1
ATOM 1718 O O . PRO A 1 212 ? -2.148 42.129 23.315 1.00 60.31 212 PRO A O 1
ATOM 1721 N N . ALA A 1 213 ? -3.230 40.312 24.070 1.00 52.19 213 ALA A N 1
ATOM 1722 C CA . ALA A 1 213 ? -2.270 39.979 25.113 1.00 52.19 213 ALA A CA 1
ATOM 1723 C C . ALA A 1 213 ? -1.098 39.204 24.495 1.00 52.19 213 ALA A C 1
ATOM 1725 O O . ALA A 1 213 ? -1.254 38.070 24.040 1.00 52.19 213 ALA A O 1
ATOM 1726 N N . GLY A 1 214 ? 0.076 39.835 24.478 1.00 46.12 214 GLY A N 1
ATOM 1727 C CA . GLY A 1 214 ? 1.343 39.158 24.244 1.00 46.12 214 GLY A CA 1
ATOM 1728 C C . GLY A 1 214 ? 1.671 38.245 25.421 1.00 46.12 214 GLY A C 1
ATOM 1729 O O . GLY A 1 214 ? 1.727 38.695 26.563 1.00 46.12 214 GLY A O 1
ATOM 1730 N N . PHE A 1 215 ? 1.901 36.969 25.131 1.00 46.78 215 PHE A N 1
ATOM 1731 C CA . PHE A 1 215 ? 2.544 36.042 26.050 1.00 46.78 215 PHE A CA 1
ATOM 1732 C C . PHE A 1 215 ? 3.875 35.618 25.433 1.00 46.78 215 PHE A C 1
ATOM 1734 O O . PHE A 1 215 ? 3.931 34.760 24.556 1.00 46.78 215 PHE A O 1
ATOM 1741 N N . GLU A 1 216 ? 4.951 36.257 25.891 1.00 44.25 216 GLU A N 1
ATOM 1742 C CA . GLU A 1 216 ? 6.304 35.718 25.793 1.00 44.25 216 GLU A CA 1
ATOM 1743 C C . GLU A 1 216 ? 6.389 34.492 26.708 1.00 44.25 216 GLU A C 1
ATOM 1745 O O . GLU A 1 216 ? 6.489 34.605 27.929 1.00 44.25 216 GLU A O 1
ATOM 1750 N N . THR A 1 217 ? 6.341 33.294 26.132 1.00 46.19 217 THR A N 1
ATOM 1751 C CA . THR A 1 217 ? 6.753 32.082 26.842 1.00 46.19 217 THR A CA 1
ATOM 1752 C C . THR A 1 217 ? 8.255 31.900 26.668 1.00 46.19 217 THR A C 1
ATOM 1754 O O . THR A 1 217 ? 8.720 31.364 25.663 1.00 46.19 217 THR A O 1
ATOM 1757 N N . VAL A 1 218 ? 9.012 32.354 27.665 1.00 50.09 218 VAL A N 1
ATOM 1758 C CA . VAL A 1 218 ? 10.412 31.973 27.871 1.00 50.09 218 VAL A CA 1
ATOM 1759 C C . VAL A 1 218 ? 10.432 30.505 28.300 1.00 50.09 218 VAL A C 1
ATOM 1761 O O . VAL A 1 218 ? 10.040 30.169 29.415 1.00 50.09 218 VAL A O 1
ATOM 1764 N N . VAL A 1 219 ? 10.855 29.622 27.398 1.00 57.50 219 VAL A N 1
ATOM 1765 C CA . VAL A 1 219 ? 11.120 28.211 27.705 1.00 57.50 219 VAL A CA 1
ATOM 1766 C C . VAL A 1 219 ? 12.548 28.111 28.257 1.00 57.50 219 VAL A C 1
ATOM 1768 O O . VAL A 1 219 ? 13.484 28.471 27.539 1.00 57.50 219 VAL A O 1
ATOM 1771 N N . PRO A 1 220 ? 12.763 27.660 29.506 1.00 66.31 220 PRO A N 1
ATOM 1772 C CA . PRO A 1 220 ? 14.109 27.407 30.007 1.00 66.31 220 PRO A CA 1
ATOM 1773 C C . PRO A 1 220 ? 14.726 26.166 29.330 1.00 66.31 220 PRO A C 1
ATOM 1775 O O . PRO A 1 220 ? 14.002 25.228 28.985 1.00 66.31 220 PRO A O 1
ATOM 1778 N N . PRO A 1 221 ? 16.059 26.129 29.143 1.00 65.19 221 PRO A N 1
ATOM 1779 C CA . PRO A 1 221 ? 16.744 24.982 28.563 1.00 65.19 221 PRO A CA 1
ATOM 1780 C C . PRO A 1 221 ? 16.683 23.785 29.519 1.00 65.19 221 PRO A C 1
ATOM 1782 O O . PRO A 1 221 ? 17.096 23.868 30.673 1.00 65.19 221 PRO A O 1
ATOM 1785 N N . ILE A 1 222 ? 16.166 22.663 29.022 1.00 60.44 222 ILE A N 1
ATOM 1786 C CA . ILE A 1 222 ? 16.195 21.373 29.714 1.00 60.44 222 ILE A CA 1
ATOM 1787 C C . ILE A 1 222 ? 17.635 20.853 29.646 1.00 60.44 222 ILE A C 1
ATOM 1789 O O . ILE A 1 222 ? 18.121 20.488 28.573 1.00 60.44 222 ILE A O 1
ATOM 1793 N N . GLU A 1 223 ? 18.325 20.837 30.786 1.00 57.84 223 GLU A N 1
ATOM 1794 C CA . GLU A 1 223 ? 19.611 20.158 30.940 1.00 57.84 223 GLU A CA 1
ATOM 1795 C C . GLU A 1 223 ? 19.426 18.656 30.678 1.00 57.84 223 GLU A C 1
ATOM 1797 O O . GLU A 1 223 ? 18.670 17.962 31.361 1.00 57.84 223 GLU A O 1
ATOM 1802 N N . ARG A 1 224 ? 20.103 18.158 29.638 1.00 58.38 224 ARG A N 1
ATOM 1803 C CA . ARG A 1 224 ? 20.188 16.733 29.308 1.00 58.38 224 ARG A CA 1
ATOM 1804 C C . ARG A 1 224 ? 20.900 15.992 30.437 1.00 58.38 224 ARG A C 1
ATOM 1806 O O . ARG A 1 224 ? 22.084 16.221 30.674 1.00 58.38 224 ARG A O 1
ATOM 1813 N N . ALA A 1 225 ? 20.196 15.062 31.074 1.00 61.75 225 ALA A N 1
ATOM 1814 C CA . ALA A 1 225 ? 20.823 14.036 31.894 1.00 61.75 225 ALA A CA 1
ATOM 1815 C C . ALA A 1 225 ? 21.710 13.124 31.014 1.00 61.75 225 ALA A C 1
ATOM 1817 O O . ALA A 1 225 ? 21.329 12.833 29.877 1.00 61.75 225 ALA A O 1
ATOM 1818 N N . PRO A 1 226 ? 22.878 12.675 31.508 1.00 64.06 226 PRO A N 1
ATOM 1819 C CA . PRO A 1 226 ? 23.734 11.736 30.792 1.00 64.06 226 PRO A CA 1
ATOM 1820 C C . PRO A 1 226 ? 23.089 10.345 30.735 1.00 64.06 226 PRO A C 1
ATOM 1822 O O . PRO A 1 226 ? 22.619 9.821 31.746 1.00 64.06 226 PRO A O 1
ATOM 1825 N N . GLU A 1 227 ? 23.070 9.756 29.540 1.00 62.34 227 GLU A N 1
ATOM 1826 C CA . GLU A 1 227 ? 22.612 8.386 29.303 1.00 62.34 227 GLU A CA 1
ATOM 1827 C C . GLU A 1 227 ? 23.530 7.376 30.021 1.00 62.34 227 GLU A C 1
ATOM 1829 O O . GLU A 1 227 ? 24.756 7.516 29.961 1.00 62.34 227 GLU A O 1
ATOM 1834 N N . PRO A 1 228 ? 22.979 6.350 30.698 1.00 59.97 228 PRO A N 1
ATOM 1835 C CA . PRO A 1 228 ? 23.778 5.251 31.217 1.00 59.97 228 PRO A CA 1
ATOM 1836 C C . PRO A 1 228 ? 24.252 4.368 30.057 1.00 59.97 228 PRO A C 1
ATOM 1838 O O . PRO A 1 228 ? 23.453 3.895 29.247 1.00 59.97 228 PRO A O 1
ATOM 1841 N N . GLY A 1 229 ? 25.568 4.162 29.991 1.00 50.53 229 GLY A N 1
ATOM 1842 C CA . GLY A 1 229 ? 26.216 3.286 29.024 1.00 50.53 229 GLY A CA 1
ATOM 1843 C C . GLY A 1 229 ? 25.672 1.864 29.113 1.00 50.53 229 GLY A C 1
ATOM 1844 O O . GLY A 1 229 ? 25.683 1.249 30.177 1.00 50.53 229 GLY A O 1
ATOM 1845 N N . ILE A 1 230 ? 25.197 1.356 27.9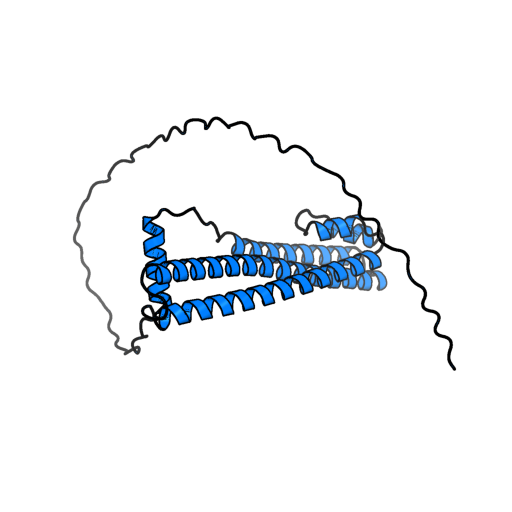79 1.00 54.19 230 ILE A N 1
ATOM 1846 C CA . ILE A 1 230 ? 24.869 -0.055 27.816 1.00 54.19 230 ILE A CA 1
ATOM 1847 C C . ILE A 1 230 ? 26.172 -0.751 27.440 1.00 54.19 230 ILE A C 1
ATOM 1849 O O . ILE A 1 230 ? 26.703 -0.578 26.341 1.00 54.19 230 ILE A O 1
ATOM 1853 N N . GLU A 1 231 ? 26.708 -1.470 28.419 1.00 51.50 231 GLU A N 1
ATOM 1854 C CA . GLU A 1 231 ? 27.851 -2.356 28.277 1.00 51.50 231 GLU A CA 1
ATOM 1855 C C . GLU A 1 231 ? 27.528 -3.486 27.294 1.00 51.50 231 GLU A C 1
ATOM 1857 O O . GLU A 1 231 ? 26.430 -4.045 27.266 1.00 51.50 231 GLU A O 1
ATOM 1862 N N . ALA A 1 232 ? 28.516 -3.772 26.452 1.00 56.25 232 ALA A N 1
ATOM 1863 C CA . ALA A 1 232 ? 28.506 -4.843 25.483 1.00 56.25 232 ALA A CA 1
ATOM 1864 C C . ALA A 1 232 ? 28.760 -6.188 26.174 1.00 56.25 232 ALA A C 1
ATOM 1866 O O . ALA A 1 232 ? 29.837 -6.417 26.717 1.00 56.25 232 ALA A O 1
ATOM 1867 N N . GLU A 1 233 ? 27.803 -7.099 26.059 1.00 47.91 233 GLU A N 1
ATOM 1868 C CA . GLU A 1 233 ? 27.969 -8.540 26.248 1.00 47.91 233 GLU A CA 1
ATOM 1869 C C . GLU A 1 233 ? 27.111 -9.205 25.161 1.00 47.91 233 GLU A C 1
ATOM 1871 O O . GLU A 1 233 ? 25.997 -8.766 24.895 1.00 47.91 233 GLU A O 1
ATOM 1876 N N . GLY A 1 234 ? 27.511 -10.231 24.429 1.00 44.88 234 GLY A N 1
ATOM 1877 C CA . GLY A 1 234 ? 28.682 -11.082 24.450 1.00 44.88 234 GLY A CA 1
ATOM 1878 C C . GLY A 1 234 ? 28.426 -12.151 23.383 1.00 44.88 234 GLY A C 1
ATOM 1879 O O . GLY A 1 234 ? 27.285 -12.546 23.137 1.00 44.88 234 GLY A O 1
ATOM 1880 N N . GLU A 1 235 ? 29.486 -12.561 22.699 1.00 48.94 235 GLU A N 1
ATOM 1881 C CA . GLU A 1 235 ? 29.477 -13.653 21.733 1.00 48.94 235 GLU A CA 1
ATOM 1882 C C . GLU A 1 235 ? 29.025 -14.966 22.389 1.00 48.94 235 GLU A C 1
ATOM 1884 O O . GLU A 1 235 ? 29.528 -15.355 23.441 1.00 48.94 235 GLU A O 1
ATOM 1889 N N . ALA A 1 236 ? 28.142 -15.704 21.718 1.00 46.47 236 ALA A N 1
ATOM 1890 C CA . ALA A 1 236 ? 28.001 -17.139 21.927 1.00 46.47 236 ALA A CA 1
ATOM 1891 C C . ALA A 1 236 ? 27.676 -17.802 20.586 1.00 46.47 236 ALA A C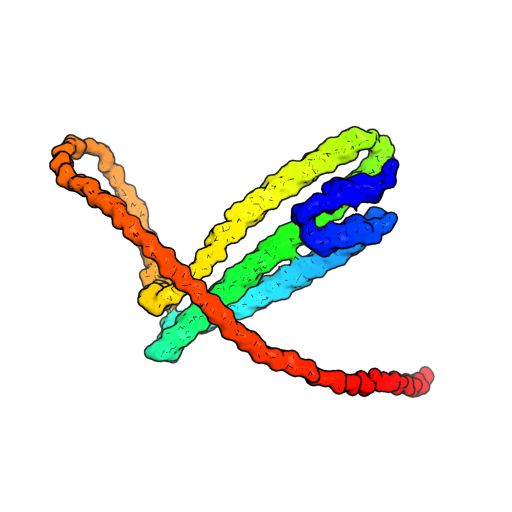 1
ATOM 1893 O O . ALA A 1 236 ? 26.579 -17.667 20.044 1.00 46.47 236 ALA A O 1
ATOM 1894 N N . GLY A 1 237 ? 28.682 -18.480 20.034 1.00 50.66 237 GLY A N 1
ATOM 1895 C CA . GLY A 1 237 ? 28.569 -19.282 18.826 1.00 50.66 237 GLY A CA 1
ATOM 1896 C C . GLY A 1 237 ? 27.629 -20.472 19.017 1.00 50.66 237 GLY A C 1
ATOM 1897 O O . GLY A 1 237 ? 27.637 -21.131 20.054 1.00 50.66 237 GLY A O 1
ATOM 1898 N N . SER A 1 238 ? 26.841 -20.758 17.984 1.00 47.50 238 SER A N 1
ATOM 1899 C CA . SER A 1 238 ? 26.039 -21.975 17.875 1.00 47.50 238 SER A CA 1
ATOM 1900 C C . SER A 1 238 ? 26.575 -22.817 16.724 1.00 47.50 238 SER A C 1
ATOM 1902 O O . SER A 1 238 ? 26.226 -22.614 15.563 1.00 47.50 238 SER A O 1
ATOM 1904 N N . GLU A 1 239 ? 27.421 -23.772 17.084 1.00 54.06 239 GLU A N 1
ATOM 1905 C CA . GLU A 1 239 ? 27.782 -24.952 16.305 1.00 54.06 239 GLU A CA 1
ATOM 1906 C C . GLU A 1 239 ? 26.528 -25.803 16.021 1.00 54.06 239 GLU A C 1
ATOM 1908 O O . GLU A 1 239 ? 25.844 -26.245 16.943 1.00 54.06 239 GLU A O 1
ATOM 1913 N N . ALA A 1 240 ? 26.211 -26.043 14.750 1.00 48.88 240 ALA A N 1
ATOM 1914 C CA . ALA A 1 240 ? 25.266 -27.069 14.305 1.00 48.88 240 ALA A CA 1
ATOM 1915 C C . ALA A 1 240 ? 25.507 -27.321 12.812 1.00 48.88 240 ALA A C 1
ATOM 1917 O O . ALA A 1 240 ? 25.722 -26.379 12.061 1.00 48.88 240 ALA A O 1
ATOM 1918 N N . ALA A 1 241 ? 25.426 -28.511 12.242 1.00 48.44 241 ALA A N 1
ATOM 1919 C CA . ALA A 1 241 ? 25.344 -29.888 12.698 1.00 48.44 241 ALA A CA 1
ATOM 1920 C C . ALA A 1 241 ? 25.535 -30.694 11.396 1.00 48.44 241 ALA A C 1
ATOM 1922 O O . ALA A 1 241 ? 25.011 -30.312 10.348 1.00 48.44 241 ALA A O 1
ATOM 1923 N N . GLU A 1 242 ? 26.313 -31.771 11.432 1.00 60.09 242 GLU A N 1
ATOM 1924 C CA . GLU A 1 242 ? 26.621 -32.595 10.258 1.00 60.09 242 GLU A CA 1
ATOM 1925 C C . GLU A 1 242 ? 25.363 -33.245 9.637 1.00 60.09 242 GLU A C 1
ATOM 1927 O O . GLU A 1 242 ? 24.467 -33.693 10.365 1.00 60.09 242 GLU A O 1
ATOM 1932 N N . PRO A 1 243 ? 25.287 -33.392 8.300 1.00 65.69 243 PRO A N 1
ATOM 1933 C CA . PRO A 1 243 ? 24.187 -34.095 7.655 1.00 65.69 243 PRO A CA 1
ATOM 1934 C C . PRO A 1 243 ? 24.376 -35.618 7.726 1.00 65.69 243 PRO A C 1
ATOM 1936 O O . PRO A 1 243 ? 25.258 -36.200 7.094 1.00 65.69 243 PRO A O 1
ATOM 1939 N N . ARG A 1 244 ? 23.476 -36.291 8.454 1.00 56.56 244 ARG A N 1
ATOM 1940 C CA . ARG A 1 244 ? 23.303 -37.751 8.408 1.00 56.56 244 ARG A CA 1
ATOM 1941 C C . ARG A 1 244 ? 22.777 -38.179 7.036 1.00 56.56 244 ARG A C 1
ATOM 1943 O O . ARG A 1 244 ? 21.593 -38.032 6.740 1.00 56.56 244 ARG A O 1
ATOM 1950 N N . THR A 1 245 ? 23.639 -38.786 6.231 1.00 59.72 245 THR A N 1
ATOM 1951 C CA . THR A 1 245 ? 23.260 -39.542 5.036 1.00 59.72 245 THR A CA 1
ATOM 1952 C C . THR A 1 245 ? 22.580 -40.853 5.446 1.00 59.72 245 THR A C 1
ATOM 1954 O O . THR A 1 245 ? 23.211 -41.795 5.920 1.00 59.72 245 THR A O 1
ATOM 1957 N N . ARG A 1 246 ? 21.255 -40.933 5.271 1.00 60.34 246 ARG A N 1
ATOM 1958 C CA . ARG A 1 246 ? 20.530 -42.211 5.266 1.00 60.34 246 ARG A CA 1
ATOM 1959 C C . ARG A 1 246 ? 20.543 -42.782 3.852 1.00 60.34 246 ARG A C 1
ATOM 1961 O O . ARG A 1 246 ? 19.815 -42.331 2.976 1.00 60.34 246 ARG A O 1
ATOM 1968 N N . ARG A 1 247 ? 21.398 -43.783 3.672 1.00 59.06 247 ARG A N 1
ATOM 1969 C CA . ARG A 1 247 ? 21.417 -44.733 2.560 1.00 59.06 247 ARG A CA 1
ATOM 1970 C C . ARG A 1 247 ? 20.198 -45.654 2.703 1.00 59.06 247 ARG A C 1
ATOM 1972 O O . ARG A 1 247 ? 20.107 -46.381 3.689 1.00 59.06 247 ARG A O 1
ATOM 1979 N N . LEU A 1 248 ? 19.258 -45.575 1.765 1.00 63.09 248 LEU A N 1
ATOM 1980 C CA . LEU A 1 248 ? 18.207 -46.575 1.565 1.00 63.09 248 LEU A CA 1
ATOM 1981 C C . LEU A 1 248 ? 18.656 -47.473 0.409 1.00 63.09 248 LEU A C 1
ATOM 1983 O O . LEU A 1 248 ? 18.670 -47.053 -0.744 1.00 63.09 248 LEU A O 1
ATOM 1987 N N . GLU A 1 249 ? 19.100 -48.674 0.762 1.00 64.81 249 GLU A N 1
ATOM 1988 C CA . GLU A 1 249 ? 19.038 -49.861 -0.094 1.00 64.81 249 GLU A CA 1
ATOM 1989 C C . GLU A 1 249 ? 17.698 -50.566 0.193 1.00 64.81 249 GLU A C 1
ATOM 1991 O O . GLU A 1 249 ? 17.186 -50.390 1.304 1.00 64.81 249 GLU A O 1
ATOM 1996 N N . LEU A 1 250 ? 17.209 -51.359 -0.778 1.00 61.25 250 LEU A N 1
ATOM 1997 C CA . LEU A 1 250 ? 15.952 -52.148 -0.879 1.00 61.25 250 LEU A CA 1
ATOM 1998 C C . LEU A 1 250 ? 15.014 -51.538 -1.943 1.00 61.25 250 LEU A C 1
ATOM 2000 O O . LEU A 1 250 ? 14.589 -50.399 -1.783 1.00 61.25 250 LEU A O 1
ATOM 2004 N N . GLU A 1 251 ? 14.664 -52.176 -3.062 1.00 53.03 251 GLU A N 1
ATOM 2005 C CA . GLU A 1 251 ? 14.839 -53.535 -3.619 1.00 53.03 251 GLU A CA 1
ATOM 2006 C C . GLU A 1 251 ? 14.951 -53.439 -5.152 1.00 53.03 251 GLU A C 1
ATOM 2008 O O . GLU A 1 251 ? 14.384 -52.476 -5.723 1.00 53.03 251 GLU A O 1
#